Protein AF-A0A537WY21-F1 (afdb_monomer)

Nearest PDB structures (foldseek):
  3ebt-assembly1_A-2  TM=8.765E-01  e=2.582E-08  Burkholderia pseudomallei K96243
  6wf4-assembly1_A  TM=8.569E-01  e=7.345E-08  Streptomyces sp. RM-5-8
  5aig-assembly2_B  TM=8.596E-01  e=4.371E-07  unidentified
  3f14-assembly1_A-2  TM=7.479E-01  e=1.537E-07  Cytophaga hutchinsonii ATCC 33406
  2jq5-assembly1_A  TM=6.388E-01  e=2.621E-04  Rhodopseudomonas palustris

Structure (mmCIF, N/CA/C/O backbone):
data_AF-A0A537WY21-F1
#
_entry.id   AF-A0A537WY21-F1
#
loop_
_atom_site.group_PDB
_atom_site.id
_atom_site.type_symbol
_atom_site.label_atom_id
_atom_site.label_alt_id
_atom_site.label_comp_id
_atom_site.label_asym_id
_atom_site.label_entity_id
_atom_site.label_seq_id
_atom_site.pdbx_PDB_ins_code
_atom_site.Cartn_x
_atom_site.Cartn_y
_atom_site.Cartn_z
_atom_site.occupancy
_atom_site.B_iso_or_equiv
_atom_site.auth_seq_id
_atom_site.auth_comp_id
_atom_site.auth_asym_id
_atom_site.auth_atom_id
_atom_site.pdbx_PDB_model_num
ATOM 1 N N . PHE A 1 1 ? -19.161 -6.582 6.538 1.00 87.81 1 PHE A N 1
ATOM 2 C CA . PHE A 1 1 ? -18.180 -5.991 7.458 1.00 87.81 1 PHE A CA 1
ATOM 3 C C . PHE A 1 1 ? -17.753 -4.631 6.927 1.00 87.81 1 PHE A C 1
ATOM 5 O O . PHE A 1 1 ? -17.207 -4.573 5.830 1.00 87.81 1 PHE A O 1
ATOM 12 N N . ARG A 1 2 ? -18.035 -3.549 7.652 1.00 92.12 2 ARG A N 1
ATOM 13 C CA . ARG A 1 2 ? -17.661 -2.173 7.313 1.00 92.12 2 ARG A CA 1
ATOM 14 C C . ARG A 1 2 ? -16.750 -1.631 8.409 1.00 92.12 2 ARG A C 1
ATOM 16 O O . ARG A 1 2 ? -17.145 -1.574 9.573 1.00 92.12 2 ARG A O 1
ATOM 23 N N . LEU A 1 3 ? -15.543 -1.234 8.016 1.00 95.88 3 LEU A N 1
ATOM 24 C CA . LEU A 1 3 ? -14.547 -0.639 8.899 1.00 95.88 3 LEU A CA 1
ATOM 25 C C . LEU A 1 3 ? -14.503 0.873 8.686 1.00 95.88 3 LEU A C 1
ATOM 27 O O . LEU A 1 3 ? -14.475 1.334 7.547 1.00 95.88 3 LEU A O 1
ATOM 31 N N . LEU A 1 4 ? -14.468 1.625 9.782 1.00 96.19 4 LEU A N 1
ATOM 32 C CA . LEU A 1 4 ? -14.307 3.073 9.791 1.00 96.19 4 LEU A CA 1
ATOM 33 C C . LEU A 1 4 ? -12.948 3.445 10.382 1.00 96.19 4 LEU A C 1
ATOM 35 O O . LEU A 1 4 ? -12.621 3.044 11.497 1.00 96.19 4 LEU A O 1
ATOM 39 N N . LEU A 1 5 ? -12.176 4.246 9.651 1.00 96.62 5 LEU A N 1
ATOM 40 C CA . LEU A 1 5 ? -11.001 4.929 10.184 1.00 96.62 5 LEU A CA 1
ATOM 41 C C . LEU A 1 5 ? -11.401 6.357 10.530 1.00 96.62 5 LEU A C 1
ATOM 43 O O . LEU A 1 5 ? -11.769 7.130 9.649 1.00 96.62 5 LEU A O 1
ATOM 47 N N . ALA A 1 6 ? -11.335 6.710 11.806 1.00 93.56 6 ALA A N 1
ATOM 48 C CA . ALA A 1 6 ? -11.644 8.056 12.253 1.00 93.56 6 ALA A CA 1
ATOM 49 C C . ALA A 1 6 ? -10.764 8.414 13.430 1.00 93.56 6 ALA A C 1
ATOM 51 O O . ALA A 1 6 ? -10.749 7.690 14.416 1.00 93.56 6 ALA A O 1
ATOM 52 N N . HIS A 1 7 ? -10.065 9.543 13.360 1.00 91.56 7 HIS A N 1
ATOM 53 C CA . HIS A 1 7 ? -9.186 9.955 14.448 1.00 91.56 7 HIS A CA 1
ATOM 54 C C . HIS A 1 7 ? -9.957 10.056 15.778 1.00 91.56 7 HIS A C 1
ATOM 56 O O . HIS A 1 7 ? -9.624 9.373 16.739 1.00 91.56 7 HIS A O 1
ATOM 62 N N . ASN A 1 8 ? -11.050 10.822 15.817 1.00 90.88 8 ASN A N 1
ATOM 63 C CA . ASN A 1 8 ? -11.790 11.077 17.052 1.00 90.88 8 ASN A CA 1
ATOM 64 C C . ASN A 1 8 ? -12.883 10.016 17.326 1.00 90.88 8 ASN A C 1
ATOM 66 O O . ASN A 1 8 ? -13.814 9.895 16.525 1.00 90.88 8 ASN A O 1
ATOM 70 N N . PRO A 1 9 ? -12.861 9.312 18.477 1.00 93.12 9 PRO A N 1
ATOM 71 C CA . PRO A 1 9 ? -13.850 8.293 18.821 1.00 93.12 9 PRO A CA 1
ATOM 72 C C . PRO A 1 9 ? -15.262 8.840 19.058 1.00 93.12 9 PRO A C 1
ATOM 74 O O . PRO A 1 9 ? -16.222 8.072 19.033 1.00 93.12 9 PRO A O 1
ATOM 77 N N . LYS A 1 10 ? -15.429 10.158 19.240 1.00 92.25 10 LYS A N 1
ATOM 78 C CA . LYS A 1 10 ? -16.736 10.788 19.499 1.00 92.25 10 LYS A CA 1
ATOM 79 C C . LYS A 1 10 ? -17.775 10.559 18.398 1.00 92.25 10 LYS A C 1
ATOM 81 O O . LYS A 1 10 ? -18.962 10.685 18.673 1.00 92.25 10 LYS A O 1
ATOM 86 N N . ILE A 1 11 ? -17.359 10.196 17.182 1.00 94.00 11 ILE A N 1
ATOM 87 C CA . ILE A 1 11 ? -18.289 9.895 16.085 1.00 94.00 11 ILE A CA 1
ATOM 88 C C . ILE A 1 11 ? -18.925 8.499 16.177 1.00 94.00 11 ILE A C 1
ATOM 90 O O . ILE A 1 11 ? -19.790 8.184 15.364 1.00 94.00 11 ILE A O 1
ATOM 94 N N . ALA A 1 12 ? -18.539 7.672 17.157 1.00 94.88 12 ALA A N 1
ATOM 95 C CA . ALA A 1 12 ? -19.058 6.315 17.332 1.00 94.88 12 ALA A CA 1
ATOM 96 C C . ALA A 1 12 ? -20.601 6.199 17.298 1.00 94.88 12 ALA A C 1
ATOM 98 O O . ALA A 1 12 ? -21.089 5.241 16.700 1.00 94.88 12 ALA A O 1
ATOM 99 N N . PRO A 1 13 ? -21.400 7.141 17.851 1.00 95.00 13 PRO A N 1
ATOM 100 C CA . PRO A 1 13 ? -22.857 7.093 17.716 1.00 95.00 13 PRO A CA 1
ATOM 101 C C . PRO A 1 13 ? -23.332 7.184 16.260 1.00 95.00 13 PRO A C 1
ATOM 103 O O . PRO A 1 13 ? -24.217 6.437 15.853 1.00 95.00 13 PRO A O 1
ATOM 106 N N . LEU A 1 14 ? -22.722 8.066 15.464 1.00 95.31 14 LEU A N 1
ATOM 107 C CA . LEU A 1 14 ? -23.049 8.225 14.046 1.00 95.31 14 LEU A CA 1
ATOM 108 C C . LEU A 1 14 ? -22.574 7.012 13.238 1.00 95.31 14 LEU A C 1
ATOM 110 O O . LEU A 1 14 ? -23.287 6.533 12.362 1.00 95.31 14 LEU A O 1
ATOM 114 N N . ALA A 1 15 ? -21.392 6.483 13.562 1.00 96.06 15 ALA A N 1
ATOM 115 C CA . ALA A 1 15 ? -20.850 5.288 12.924 1.00 96.06 15 ALA A CA 1
ATOM 116 C C . ALA A 1 15 ? -21.742 4.054 13.158 1.00 96.06 15 ALA A C 1
ATOM 118 O O . ALA A 1 15 ? -22.004 3.286 12.232 1.00 96.06 15 ALA A O 1
ATOM 119 N N . GLU A 1 16 ? -22.257 3.885 14.377 1.00 96.50 16 GLU A N 1
ATOM 120 C CA . GLU A 1 16 ? -23.190 2.809 14.714 1.00 96.50 16 GLU A CA 1
ATOM 121 C C . GLU A 1 16 ? -24.502 2.930 13.922 1.00 96.50 16 GLU A C 1
ATOM 123 O O . GLU A 1 16 ? -24.971 1.942 13.349 1.00 96.50 16 GLU A O 1
ATOM 128 N N . GLN A 1 17 ? -25.068 4.140 13.847 1.00 95.69 17 GLN A N 1
ATOM 129 C CA . GLN A 1 17 ? -26.286 4.425 13.078 1.00 95.69 17 GLN A CA 1
ATOM 130 C C . GLN A 1 17 ? -26.090 4.191 11.576 1.00 95.69 17 GLN A C 1
ATOM 132 O O . GLN A 1 17 ? -26.976 3.657 10.913 1.00 95.69 17 GLN A O 1
ATOM 137 N N . ALA A 1 18 ? -24.906 4.511 11.049 1.00 96.19 18 ALA A N 1
ATOM 138 C CA . ALA A 1 18 ? -24.528 4.251 9.661 1.00 96.19 18 ALA A CA 1
ATOM 139 C C . ALA A 1 18 ? -24.229 2.762 9.365 1.00 96.19 18 ALA A C 1
ATOM 141 O O . ALA A 1 18 ? -23.946 2.398 8.217 1.00 96.19 18 ALA A O 1
ATOM 142 N N . GLY A 1 19 ? -24.292 1.891 10.378 1.00 95.25 19 GLY A N 1
ATOM 143 C CA . GLY A 1 19 ? -24.110 0.449 10.226 1.00 95.25 19 GLY A CA 1
ATOM 144 C C . GLY A 1 19 ? -22.652 0.021 10.044 1.00 95.25 19 GLY A C 1
ATOM 145 O O . GLY A 1 19 ? -22.392 -0.935 9.314 1.00 95.25 19 GLY A O 1
ATOM 146 N N . PHE A 1 20 ? -21.698 0.728 10.658 1.00 97.50 20 PHE A N 1
ATOM 147 C CA . PHE A 1 20 ? -20.316 0.250 10.753 1.00 97.50 20 PHE A CA 1
ATOM 148 C C . PHE A 1 20 ? -20.174 -0.852 11.812 1.00 97.50 20 PHE A C 1
ATOM 150 O O . PHE A 1 20 ? -20.851 -0.839 12.840 1.00 97.50 20 PHE A O 1
ATOM 157 N N . ASP A 1 21 ? -19.268 -1.798 11.556 1.00 95.81 21 ASP A N 1
ATOM 158 C CA . ASP A 1 21 ? -19.015 -2.951 12.431 1.00 95.81 21 ASP A CA 1
ATOM 159 C C . ASP A 1 21 ? -17.811 -2.715 13.359 1.00 95.81 21 ASP A C 1
ATOM 161 O O . ASP A 1 21 ? -17.786 -3.192 14.495 1.00 95.81 21 ASP A O 1
ATOM 165 N N . LEU A 1 22 ? -16.813 -1.957 12.887 1.00 96.75 22 LEU A N 1
ATOM 166 C CA . LEU A 1 22 ? -15.603 -1.612 13.635 1.00 96.75 22 LEU A CA 1
ATOM 167 C C . LEU A 1 22 ? -15.140 -0.192 13.305 1.00 96.75 22 LEU A C 1
ATOM 169 O O . LEU A 1 22 ? -14.956 0.143 12.136 1.00 96.75 22 LEU A O 1
ATOM 173 N N . GLN A 1 23 ? -14.876 0.609 14.332 1.00 97.31 23 GLN A N 1
ATOM 174 C CA . GLN A 1 23 ? -14.206 1.899 14.227 1.00 97.31 23 GLN A CA 1
ATOM 175 C C . GLN A 1 23 ? -12.810 1.819 14.846 1.00 97.31 23 GLN A C 1
ATOM 177 O O . GLN A 1 23 ? -12.662 1.416 16.001 1.00 97.31 23 GLN A O 1
ATOM 182 N N . LEU A 1 24 ? -11.797 2.237 14.086 1.00 96.88 24 LEU A N 1
ATOM 183 C CA . LEU A 1 24 ? -10.432 2.416 14.568 1.00 96.88 24 LEU A CA 1
ATOM 184 C C . LEU A 1 24 ? -10.140 3.901 14.726 1.00 96.88 24 LEU A C 1
ATOM 186 O O . LEU A 1 24 ? -10.291 4.685 13.784 1.00 96.88 24 LEU A O 1
ATOM 190 N N . SER A 1 25 ? -9.700 4.261 15.922 1.00 95.25 25 SER A N 1
ATOM 191 C CA . SER A 1 25 ? -9.439 5.630 16.330 1.00 95.25 25 SER A CA 1
ATOM 192 C C . SER A 1 25 ? -8.120 5.754 17.075 1.00 95.25 25 SER A C 1
ATOM 194 O O . SER A 1 25 ? -7.545 4.776 17.553 1.00 95.25 25 SER A O 1
ATOM 196 N N . GLY A 1 26 ? -7.644 6.987 17.182 1.00 90.38 26 GLY A N 1
ATOM 197 C CA . GLY A 1 26 ? -6.538 7.355 18.052 1.00 90.38 26 GLY A CA 1
ATOM 198 C C . GLY A 1 26 ? -6.907 8.653 18.742 1.00 90.38 26 GLY A C 1
ATOM 199 O O . GLY A 1 26 ? -7.286 9.612 18.081 1.00 90.38 26 GLY A O 1
ATOM 200 N N . HIS A 1 27 ? -6.842 8.698 20.066 1.00 86.62 27 HIS A N 1
ATOM 201 C CA . HIS A 1 27 ? -7.270 9.885 20.795 1.00 86.62 27 HIS A CA 1
ATOM 202 C C . HIS A 1 27 ? -6.459 10.065 22.064 1.00 86.62 27 HIS A C 1
ATOM 204 O O . HIS A 1 27 ? -6.145 9.085 22.736 1.00 86.62 27 HIS A O 1
ATOM 210 N N . THR A 1 28 ? -6.093 11.322 22.335 1.00 84.12 28 THR A N 1
ATOM 211 C CA . THR A 1 28 ? -5.455 11.813 23.573 1.00 84.12 28 THR A CA 1
ATOM 212 C C . THR A 1 28 ? -4.227 11.042 24.074 1.00 84.12 28 THR A C 1
ATOM 214 O O . THR A 1 28 ? -3.763 11.311 25.175 1.00 84.12 28 THR A O 1
ATOM 217 N N . HIS A 1 29 ? -3.671 10.102 23.302 1.00 87.75 29 HIS A N 1
ATOM 218 C CA . HIS A 1 29 ? -2.581 9.209 23.712 1.00 87.75 29 HIS A CA 1
ATOM 219 C C . HIS A 1 29 ? -2.852 8.466 25.035 1.00 87.75 29 HIS A C 1
ATOM 221 O O . HIS A 1 29 ? -1.941 8.268 25.842 1.00 87.75 29 HIS A O 1
ATOM 227 N N . ALA A 1 30 ? -4.116 8.092 25.283 1.00 86.75 30 ALA A N 1
ATOM 228 C CA . ALA A 1 30 ? -4.589 7.579 26.576 1.00 86.75 30 ALA A CA 1
ATOM 229 C C . ALA A 1 30 ? -4.305 8.530 27.764 1.00 86.75 30 ALA A C 1
ATOM 231 O O . ALA A 1 30 ? -4.159 8.097 28.901 1.00 86.75 30 ALA A O 1
ATOM 232 N N . GLY A 1 31 ? -4.200 9.834 27.495 1.00 88.38 31 GLY A N 1
ATOM 233 C CA . GLY A 1 31 ? -3.912 10.898 28.464 1.00 88.38 31 GLY A CA 1
ATOM 234 C C . GLY A 1 31 ? -2.447 11.294 28.555 1.00 88.38 31 GLY A C 1
ATOM 235 O O . GLY A 1 31 ? -2.156 12.350 29.105 1.00 88.38 31 GLY A O 1
ATOM 236 N N . GLN A 1 32 ? -1.547 10.500 27.966 1.00 86.06 32 GLN A N 1
ATOM 237 C CA . GLN A 1 32 ? -0.099 10.701 27.884 1.00 86.06 32 GLN A CA 1
ATOM 238 C C . GLN A 1 32 ? 0.655 10.719 29.224 1.00 86.06 32 GLN A C 1
ATOM 240 O O . GLN A 1 32 ? 1.621 9.966 29.374 1.00 86.06 32 GLN A O 1
ATOM 245 N N . PHE A 1 33 ? 0.234 11.519 30.202 1.00 88.19 33 PHE A N 1
ATOM 246 C CA . PHE A 1 33 ? 0.863 11.616 31.515 1.00 88.19 33 PHE A CA 1
ATOM 247 C C . PHE A 1 33 ? -0.149 11.726 32.666 1.00 88.19 33 PHE A C 1
ATOM 249 O O . PHE A 1 33 ? -1.262 12.221 32.504 1.00 88.19 33 PHE A O 1
ATOM 256 N N . PHE A 1 34 ? 0.237 11.272 33.856 1.00 83.69 34 PHE A N 1
ATOM 257 C CA . PHE A 1 34 ? -0.543 11.450 35.082 1.00 83.69 34 PHE A CA 1
ATOM 258 C C . PHE A 1 34 ? -0.597 12.938 35.499 1.00 83.69 34 PHE A C 1
ATOM 260 O O . PHE A 1 34 ? 0.431 13.611 35.412 1.00 83.69 34 PHE A O 1
ATOM 267 N N . PRO A 1 35 ? -1.746 13.464 35.976 1.00 88.19 35 PRO A N 1
ATOM 268 C CA . PRO A 1 35 ? -3.031 12.787 36.200 1.00 88.19 35 PRO A CA 1
ATOM 269 C C . PRO A 1 35 ? -3.991 12.823 34.997 1.00 88.19 35 PRO A C 1
ATOM 271 O O . PRO A 1 35 ? -5.133 12.378 35.114 1.00 88.19 35 PRO A O 1
ATOM 274 N N . TRP A 1 36 ? -3.565 13.322 33.832 1.00 86.81 36 TRP A N 1
ATOM 275 C CA . TRP A 1 36 ? -4.430 13.466 32.652 1.00 86.81 36 TRP A CA 1
ATOM 276 C C . TRP A 1 36 ? -4.977 12.140 32.136 1.00 86.81 36 TRP A C 1
ATOM 278 O O . TRP A 1 36 ? -6.109 12.115 31.661 1.00 86.81 36 TRP A O 1
ATOM 288 N N . THR A 1 37 ? -4.255 11.033 32.325 1.00 85.38 37 THR A N 1
ATOM 289 C CA . THR A 1 37 ? -4.786 9.673 32.131 1.00 85.38 37 THR A CA 1
ATOM 290 C C . THR A 1 37 ? -6.147 9.489 32.813 1.00 85.38 37 THR A C 1
ATOM 292 O O . THR A 1 37 ? -7.096 9.024 32.193 1.00 85.38 37 THR A O 1
ATOM 295 N N . PHE A 1 38 ? -6.302 9.917 34.066 1.00 86.25 38 PHE A N 1
ATOM 296 C CA . PHE A 1 38 ? -7.573 9.774 34.778 1.00 86.25 38 PHE A CA 1
ATOM 297 C C . PHE A 1 38 ? -8.663 10.683 34.195 1.00 86.25 38 PHE A C 1
ATOM 299 O O . PHE A 1 38 ? -9.774 10.228 33.919 1.00 86.25 38 PHE A O 1
ATOM 306 N N . VAL A 1 39 ? -8.326 11.949 33.934 1.00 88.00 39 VAL A N 1
ATOM 307 C CA . VAL A 1 39 ? -9.263 12.943 33.386 1.00 88.00 39 VAL A CA 1
ATOM 308 C C . VAL A 1 39 ? -9.823 12.489 32.040 1.00 88.00 39 VAL A C 1
ATOM 310 O O . VAL A 1 39 ? -11.034 12.544 31.828 1.00 88.00 39 VAL A O 1
ATOM 313 N N . ILE A 1 40 ? -8.979 11.983 31.135 1.00 87.25 40 ILE A N 1
ATOM 314 C CA . ILE A 1 40 ? -9.462 11.537 29.824 1.00 87.25 40 ILE A CA 1
ATOM 315 C C . ILE A 1 40 ? -10.325 10.286 29.926 1.00 87.25 40 ILE A C 1
ATOM 317 O O . ILE A 1 40 ? -11.276 10.161 29.160 1.00 87.25 40 ILE A O 1
ATOM 321 N N . HIS A 1 41 ? -10.052 9.385 30.874 1.00 85.06 41 HIS A N 1
ATOM 322 C CA . HIS A 1 41 ? -10.868 8.186 31.056 1.00 85.06 41 HIS A CA 1
ATOM 323 C C . HIS A 1 41 ? -12.259 8.536 31.595 1.00 85.06 41 HIS A C 1
ATOM 325 O O . HIS A 1 41 ? -13.232 7.901 31.195 1.00 85.06 41 HIS A O 1
ATOM 331 N N . LEU A 1 42 ? -12.368 9.584 32.418 1.00 87.19 42 LEU A N 1
ATOM 332 C CA . LEU A 1 42 ? -13.651 10.122 32.871 1.00 87.19 42 LEU A CA 1
ATOM 333 C C . LEU A 1 42 ? -14.416 10.850 31.758 1.00 87.19 42 LEU A C 1
ATOM 335 O O . LEU A 1 42 ? -15.604 10.611 31.576 1.00 87.19 42 LEU A O 1
ATOM 339 N N . VAL A 1 43 ? -13.750 11.730 31.004 1.00 86.44 43 VAL A N 1
ATOM 340 C CA . VAL A 1 43 ? -14.409 12.589 29.999 1.00 86.44 43 VAL A CA 1
ATOM 341 C C . VAL A 1 43 ? -14.734 11.835 28.708 1.00 86.44 43 VAL A C 1
ATOM 343 O O . VAL A 1 43 ? -15.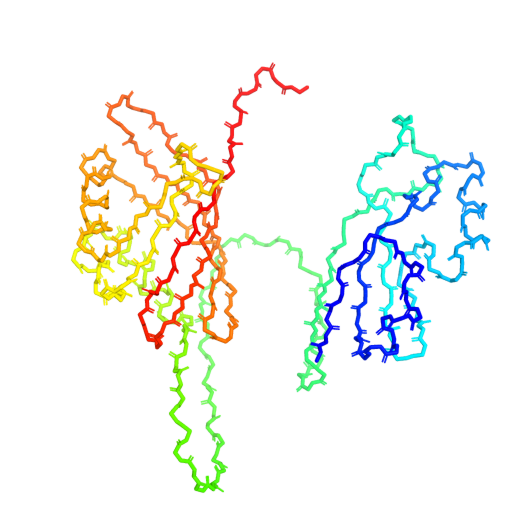747 12.103 28.065 1.00 86.44 43 VAL A O 1
ATOM 346 N N . HIS A 1 44 ? -13.864 10.911 28.301 1.00 85.12 44 HIS A N 1
ATOM 347 C CA . HIS A 1 44 ? -13.983 10.171 27.043 1.00 85.12 44 HIS A CA 1
ATOM 348 C C . HIS A 1 44 ? -14.375 8.704 27.243 1.00 85.12 44 HIS A C 1
ATOM 350 O O . HIS A 1 44 ? -14.490 7.971 26.259 1.00 85.12 44 HIS A O 1
ATOM 356 N N . GLY A 1 45 ? -14.597 8.259 28.483 1.00 80.88 45 GLY A N 1
ATOM 357 C CA . GLY A 1 45 ? -15.159 6.942 28.764 1.00 80.88 45 GLY A CA 1
ATOM 358 C C . GLY A 1 45 ? -16.527 6.779 28.084 1.00 80.88 45 GLY A C 1
ATOM 359 O O . GLY A 1 45 ? -17.330 7.711 28.110 1.00 80.88 45 GLY A O 1
ATOM 360 N N . PRO A 1 46 ? -16.817 5.636 27.433 1.00 83.31 46 PRO A N 1
ATOM 361 C CA . PRO A 1 46 ? -16.054 4.381 27.405 1.00 83.31 46 PRO A CA 1
ATOM 362 C C . PRO A 1 46 ? -14.996 4.269 26.284 1.00 83.31 46 PRO A C 1
ATOM 364 O O . PRO A 1 46 ? -14.325 3.246 26.190 1.00 83.31 46 PRO A O 1
ATOM 367 N N . HIS A 1 47 ? -14.820 5.285 25.434 1.00 89.25 47 HIS A N 1
ATOM 368 C CA . HIS A 1 47 ? -13.938 5.258 24.254 1.00 89.25 47 HIS A CA 1
ATOM 369 C C . HIS A 1 47 ? -12.660 6.091 24.455 1.00 89.25 47 HIS A C 1
ATOM 371 O O . HIS A 1 47 ? -12.271 6.884 23.596 1.00 89.25 47 HIS A O 1
ATOM 377 N N . ALA A 1 48 ? -12.020 5.940 25.615 1.00 87.00 48 ALA A N 1
ATOM 378 C CA . ALA A 1 48 ? -10.820 6.695 25.975 1.00 87.00 48 ALA A CA 1
ATOM 379 C C . ALA A 1 48 ? -9.519 6.019 25.501 1.00 87.00 48 ALA A C 1
ATOM 381 O O . ALA A 1 48 ? -8.615 6.695 25.019 1.00 87.00 48 ALA A O 1
ATOM 382 N N . ALA A 1 49 ? -9.433 4.691 25.620 1.00 90.62 49 ALA A N 1
ATOM 383 C CA . ALA A 1 49 ? -8.338 3.859 25.122 1.00 90.62 49 ALA A CA 1
ATOM 384 C C . ALA A 1 49 ? -8.784 2.388 25.069 1.00 90.62 49 ALA A C 1
ATOM 386 O O . ALA A 1 49 ? -9.672 1.980 25.820 1.00 90.62 49 ALA A O 1
ATOM 387 N N . GLY A 1 50 ? -8.140 1.585 24.223 1.00 91.69 50 GLY A N 1
ATOM 388 C CA . GLY A 1 50 ? -8.383 0.150 24.111 1.00 91.69 50 GLY A CA 1
ATOM 389 C C . GLY A 1 50 ? -9.644 -0.212 23.324 1.00 91.69 50 GLY A C 1
ATOM 390 O O . GLY A 1 50 ? -10.213 0.606 22.598 1.00 91.69 50 GLY A O 1
ATOM 391 N N . LEU A 1 51 ? -10.051 -1.481 23.434 1.00 94.19 51 LEU A N 1
ATOM 392 C CA . LEU A 1 51 ? -11.243 -2.011 22.776 1.00 94.19 51 LEU A CA 1
ATOM 393 C C . LEU A 1 51 ? -12.469 -1.823 23.669 1.00 94.19 51 LEU A C 1
ATOM 395 O O . LEU A 1 51 ? -12.492 -2.233 24.825 1.00 94.19 51 LEU A O 1
ATOM 399 N N . SER A 1 52 ? -13.509 -1.246 23.093 1.00 94.56 52 SER A N 1
ATOM 400 C CA . SER A 1 52 ? -14.789 -0.992 23.740 1.00 94.56 52 SER A CA 1
ATOM 401 C C . SER A 1 52 ? -15.923 -1.295 22.764 1.00 94.56 52 SER A C 1
ATOM 403 O O . SER A 1 52 ? -15.697 -1.495 21.566 1.00 94.56 52 SER A O 1
ATOM 405 N N . ARG A 1 53 ? -17.154 -1.359 23.270 1.00 93.06 53 ARG A N 1
ATOM 406 C CA . ARG A 1 53 ? -18.327 -1.698 22.464 1.00 93.06 53 ARG A CA 1
ATOM 407 C C . ARG A 1 53 ? -19.423 -0.661 22.646 1.00 93.06 53 ARG A C 1
ATOM 409 O O . ARG A 1 53 ? -19.684 -0.222 23.763 1.00 93.06 53 ARG A O 1
ATOM 416 N N . ARG A 1 54 ? -20.070 -0.298 21.542 1.00 93.25 54 ARG A N 1
ATOM 417 C CA . ARG A 1 54 ? -21.270 0.534 21.506 1.00 93.25 54 ARG A CA 1
ATOM 418 C C . ARG A 1 54 ? -22.329 -0.199 20.691 1.00 93.25 54 ARG A C 1
ATOM 420 O O . ARG A 1 54 ? -22.189 -0.307 19.478 1.00 93.25 54 ARG A O 1
ATOM 427 N N . GLY A 1 55 ? -23.312 -0.785 21.376 1.00 92.94 55 GLY A N 1
ATOM 428 C CA . GLY A 1 55 ? -24.296 -1.683 20.765 1.00 92.94 55 GLY A CA 1
ATOM 429 C C . GLY A 1 55 ? -23.634 -2.743 19.875 1.00 92.94 55 GLY A C 1
ATOM 430 O O . GLY A 1 55 ? -22.945 -3.640 20.375 1.00 92.94 55 GLY A O 1
ATOM 431 N N . ARG A 1 56 ? -23.818 -2.645 18.550 1.00 92.88 56 ARG A N 1
ATOM 432 C CA . ARG A 1 56 ? -23.186 -3.572 17.585 1.00 92.88 56 ARG A CA 1
ATOM 433 C C . ARG A 1 56 ? -21.770 -3.178 17.155 1.00 92.88 56 ARG A C 1
ATOM 435 O O . ARG A 1 56 ? -21.033 -4.044 16.698 1.00 92.88 56 ARG A O 1
ATOM 442 N N . LEU A 1 57 ? -21.409 -1.905 17.297 1.00 96.75 57 LEU A N 1
ATOM 443 C CA . LEU A 1 57 ? -20.144 -1.343 16.843 1.00 96.75 57 LEU A CA 1
ATOM 444 C C . LEU A 1 57 ? -19.027 -1.656 17.845 1.00 96.75 57 LEU A C 1
ATOM 446 O O . LEU A 1 57 ? -19.116 -1.326 19.032 1.00 96.75 57 LEU A O 1
ATOM 450 N N . TRP A 1 58 ? -17.937 -2.237 17.354 1.00 96.69 58 TRP A N 1
ATOM 451 C CA . TRP A 1 58 ? -16.668 -2.251 18.076 1.00 96.69 58 TRP A CA 1
ATOM 452 C C . TRP A 1 58 ? -15.942 -0.919 17.884 1.00 96.69 58 TRP A C 1
ATOM 454 O O . TRP A 1 58 ? -15.852 -0.415 16.767 1.00 96.69 58 TRP A O 1
ATOM 464 N N . VAL A 1 59 ? -15.397 -0.352 18.959 1.00 96.75 59 VAL A N 1
ATOM 465 C CA . VAL A 1 59 ? -14.601 0.882 18.918 1.00 96.75 59 VAL A CA 1
ATOM 466 C C . VAL A 1 59 ? -13.252 0.603 19.557 1.00 96.75 59 VAL A C 1
ATOM 468 O O . VAL A 1 59 ? -13.171 0.302 20.749 1.00 96.75 59 VAL A O 1
ATOM 471 N N . TYR A 1 60 ? -12.193 0.701 18.760 1.00 96.38 60 TYR A N 1
ATOM 472 C CA . TYR A 1 60 ? -10.823 0.564 19.226 1.00 96.38 60 TYR A CA 1
ATOM 473 C C . TYR A 1 60 ? -10.113 1.916 19.195 1.00 96.38 60 TYR A C 1
ATOM 475 O O . TYR A 1 60 ? -10.038 2.547 18.141 1.00 96.38 60 TYR A O 1
ATOM 483 N N . VAL A 1 61 ? -9.582 2.353 20.338 1.00 95.19 61 VAL A N 1
ATOM 484 C CA . VAL A 1 61 ? -8.848 3.618 20.468 1.00 95.19 61 VAL A CA 1
ATOM 485 C C . VAL A 1 61 ? -7.405 3.327 20.851 1.00 95.19 61 VAL A C 1
ATOM 487 O O . VAL A 1 61 ? -7.132 2.910 21.975 1.00 95.19 61 VAL A O 1
ATOM 490 N N . SER A 1 62 ? -6.477 3.552 19.924 1.00 93.69 62 SER A N 1
ATOM 491 C CA . SER A 1 62 ? -5.058 3.342 20.199 1.00 93.69 62 SER A CA 1
ATOM 492 C C . SER A 1 62 ? -4.460 4.484 21.022 1.00 93.69 62 SER A C 1
ATOM 494 O O . SER A 1 62 ? -4.745 5.660 20.774 1.00 93.69 62 SER A O 1
ATOM 496 N N . ALA A 1 63 ? -3.566 4.138 21.953 1.00 90.44 63 ALA A N 1
ATOM 497 C CA . ALA A 1 63 ? -2.756 5.112 22.691 1.00 90.44 63 ALA A CA 1
ATOM 498 C C . ALA A 1 63 ? -1.614 5.712 21.841 1.00 90.44 63 ALA A C 1
ATOM 500 O O . ALA A 1 63 ? -0.971 6.680 22.265 1.00 90.44 63 ALA A O 1
ATOM 501 N N . GLY A 1 64 ? -1.355 5.147 20.655 1.00 89.88 64 GLY A N 1
ATOM 502 C CA . GLY A 1 64 ? -0.300 5.559 19.731 1.00 89.88 64 GLY A CA 1
ATOM 503 C C . GLY A 1 64 ? 1.119 5.309 20.252 1.00 89.88 64 GLY A C 1
ATOM 504 O O . GLY A 1 64 ? 1.339 5.001 21.423 1.00 89.88 64 GLY A O 1
ATOM 505 N N . THR A 1 65 ? 2.109 5.469 19.376 1.00 88.62 65 THR A N 1
ATOM 506 C CA . THR A 1 65 ? 3.533 5.274 19.707 1.00 88.62 65 THR A CA 1
ATOM 507 C C . THR A 1 65 ? 4.237 6.554 20.163 1.00 88.62 65 THR A C 1
ATOM 509 O O . THR A 1 65 ? 5.233 6.480 20.875 1.00 88.62 65 THR A O 1
ATOM 512 N N . GLY A 1 66 ? 3.726 7.720 19.759 1.00 84.38 66 GLY A N 1
ATOM 513 C CA . GLY A 1 66 ? 4.324 9.027 20.037 1.00 84.38 66 GLY A CA 1
ATOM 514 C C . GLY A 1 66 ? 3.679 9.785 21.199 1.00 84.38 66 GLY A C 1
ATOM 515 O O . GLY A 1 66 ? 2.931 9.221 22.010 1.00 84.38 66 GLY A O 1
ATOM 516 N N . THR A 1 67 ? 3.966 11.084 21.233 1.00 84.19 67 THR A N 1
ATOM 517 C CA . THR A 1 67 ? 3.381 12.079 22.136 1.00 84.19 67 THR A CA 1
ATOM 518 C C . THR A 1 67 ? 2.735 13.209 21.333 1.00 84.19 67 THR A C 1
ATOM 520 O O . THR A 1 67 ? 3.054 13.433 20.166 1.00 84.19 67 THR A O 1
ATOM 523 N N . TRP A 1 68 ? 1.846 13.944 21.982 1.00 77.44 68 TRP A N 1
ATOM 524 C CA . TRP A 1 68 ? 1.339 15.237 21.565 1.00 77.44 68 TRP A CA 1
ATOM 525 C C . TRP A 1 68 ? 1.848 16.306 22.540 1.00 77.44 68 TRP A C 1
ATOM 527 O O . TRP A 1 68 ? 1.758 16.142 23.759 1.00 77.44 68 TRP A O 1
ATOM 537 N N . GLY A 1 69 ? 2.411 17.396 22.015 1.00 82.31 69 GLY A N 1
ATOM 538 C CA . GLY A 1 69 ? 3.028 18.438 22.838 1.00 82.31 69 GLY A CA 1
ATOM 539 C C . GLY A 1 69 ? 4.339 17.964 23.491 1.00 82.31 69 GLY A C 1
ATOM 540 O O . GLY A 1 69 ? 5.217 17.492 22.765 1.00 82.31 69 GLY A O 1
ATOM 541 N N . PRO A 1 70 ? 4.513 18.088 24.826 1.00 77.50 70 PRO A N 1
ATOM 542 C CA . PRO A 1 70 ? 5.750 17.700 25.503 1.00 77.50 70 PRO A CA 1
ATOM 543 C C . PRO A 1 70 ? 6.140 16.236 25.227 1.00 77.50 70 PRO A C 1
ATOM 545 O O . PRO A 1 70 ? 5.268 15.362 25.289 1.00 77.50 70 PRO A O 1
ATOM 548 N N . PRO A 1 71 ? 7.429 15.926 24.983 1.00 83.38 71 PRO A N 1
ATOM 549 C CA . PRO A 1 71 ? 7.914 14.570 24.708 1.00 83.38 71 PRO A CA 1
ATOM 550 C C . PRO A 1 71 ? 8.033 13.738 25.996 1.00 83.38 71 PRO A C 1
ATOM 552 O O . PRO A 1 71 ? 9.052 13.114 26.275 1.00 83.38 71 PRO A O 1
ATOM 555 N N . VAL A 1 72 ? 6.984 13.755 26.816 1.00 84.31 72 VAL A N 1
ATOM 556 C CA . VAL A 1 72 ? 6.917 13.071 28.106 1.00 84.31 72 VAL A CA 1
ATOM 557 C C . VAL A 1 72 ? 5.734 12.126 28.085 1.00 84.31 72 VAL A C 1
ATOM 559 O O . VAL A 1 72 ? 4.632 12.506 27.689 1.00 84.31 72 VAL A O 1
ATOM 562 N N . ARG A 1 73 ? 5.957 10.900 28.555 1.00 87.31 73 ARG A N 1
ATOM 563 C CA . ARG A 1 73 ? 4.910 9.902 28.745 1.00 87.31 73 ARG A CA 1
ATOM 564 C C . ARG A 1 73 ? 5.085 9.247 30.110 1.00 87.31 73 ARG A C 1
ATOM 566 O O . ARG A 1 73 ? 6.096 8.596 30.353 1.00 87.31 73 ARG A O 1
ATOM 573 N N . LEU A 1 74 ? 4.111 9.429 31.000 1.00 83.88 74 LEU A N 1
ATOM 574 C CA . LEU A 1 74 ? 4.197 8.985 32.395 1.00 83.88 74 LEU A CA 1
ATOM 575 C C . LEU A 1 74 ? 2.877 8.360 32.854 1.00 83.88 74 LEU A C 1
ATOM 577 O O . LEU A 1 74 ? 1.874 9.043 32.993 1.00 83.88 74 LEU A O 1
ATOM 581 N N . GLY A 1 75 ? 2.849 7.056 33.117 1.00 79.81 75 GLY A N 1
ATOM 582 C CA . GLY A 1 75 ? 1.600 6.378 33.500 1.00 79.81 75 GLY A CA 1
ATOM 583 C C . GLY A 1 75 ? 0.690 6.017 32.317 1.00 79.81 75 GLY A C 1
ATOM 584 O O . GLY A 1 75 ? -0.462 5.649 32.520 1.00 79.81 75 GLY A O 1
ATOM 585 N N . THR A 1 76 ? 1.207 6.071 31.085 1.00 82.31 76 THR A N 1
ATOM 586 C CA . THR A 1 76 ? 0.606 5.441 29.896 1.00 82.31 76 THR A CA 1
ATOM 587 C C . THR A 1 76 ? 1.686 4.692 29.114 1.00 82.31 76 THR A C 1
ATOM 589 O O . THR A 1 76 ? 2.870 5.014 29.230 1.00 82.31 76 THR A O 1
ATOM 592 N N . ARG A 1 77 ? 1.309 3.687 28.315 1.00 83.94 77 ARG A N 1
ATOM 593 C CA . ARG A 1 77 ? 2.253 2.909 27.495 1.00 83.94 77 ARG A CA 1
ATOM 594 C C . ARG A 1 77 ? 2.080 3.244 26.011 1.00 83.94 77 ARG A C 1
ATOM 596 O O . ARG A 1 77 ? 0.935 3.279 25.558 1.00 83.94 77 ARG A O 1
ATOM 603 N N . PRO A 1 78 ? 3.174 3.480 25.261 1.00 86.31 78 PRO A N 1
ATOM 604 C CA . PRO A 1 78 ? 3.117 3.494 23.807 1.00 86.31 78 PRO A CA 1
ATOM 605 C C . PRO A 1 78 ? 2.554 2.172 23.290 1.00 86.31 78 PRO A C 1
ATOM 607 O O . PRO A 1 78 ? 2.800 1.115 23.874 1.00 86.31 78 PRO A O 1
ATOM 610 N N . GLU A 1 79 ? 1.820 2.231 22.190 1.00 87.19 79 GLU A N 1
ATOM 611 C CA . GLU A 1 79 ? 1.095 1.080 21.669 1.00 87.19 79 GLU A CA 1
ATOM 612 C C . GLU A 1 79 ? 1.253 0.969 20.150 1.00 87.19 79 GLU A C 1
ATOM 614 O O . GLU A 1 79 ? 1.111 1.952 19.421 1.00 87.19 79 GLU A O 1
ATOM 619 N N . LEU A 1 80 ? 1.537 -0.250 19.681 1.00 86.00 80 LEU A N 1
ATOM 620 C CA . LEU A 1 80 ? 1.468 -0.642 18.277 1.00 86.00 80 LEU A CA 1
ATOM 621 C C . LEU A 1 80 ? 0.587 -1.886 18.177 1.00 86.00 80 LEU A C 1
ATOM 623 O O . LEU A 1 80 ? 0.965 -2.965 18.633 1.00 86.00 80 LEU A O 1
ATOM 627 N N . THR A 1 81 ? -0.598 -1.723 17.596 1.00 87.62 81 THR A N 1
ATOM 628 C CA . THR A 1 81 ? -1.654 -2.737 17.675 1.00 87.62 81 THR A CA 1
ATOM 629 C C . THR A 1 81 ? -1.785 -3.513 16.382 1.00 87.62 81 THR A C 1
ATOM 631 O O . THR A 1 81 ? -2.026 -2.943 15.319 1.00 87.62 81 THR A O 1
ATOM 634 N N . LEU A 1 82 ? -1.705 -4.839 16.490 1.00 86.62 82 LEU A N 1
ATOM 635 C CA . LEU A 1 82 ? -2.077 -5.754 15.421 1.00 86.62 82 LEU A CA 1
ATOM 636 C C . LEU A 1 82 ? -3.531 -6.194 15.608 1.00 86.62 82 LEU A C 1
ATOM 638 O O . LEU A 1 82 ? -3.832 -7.024 16.464 1.00 86.62 82 LEU A O 1
ATOM 642 N N . LEU A 1 83 ? -4.429 -5.669 14.778 1.00 87.06 83 LEU A N 1
ATOM 643 C CA . LEU A 1 83 ? -5.813 -6.130 14.718 1.00 87.06 83 LEU A CA 1
ATOM 644 C C . LEU A 1 83 ? -5.949 -7.177 13.615 1.00 87.06 83 LEU A C 1
ATOM 646 O O . LEU A 1 83 ? -5.740 -6.888 12.438 1.00 87.06 83 LEU A O 1
ATOM 650 N N . ARG A 1 84 ? -6.307 -8.402 14.002 1.00 86.12 84 ARG A N 1
ATOM 651 C CA . ARG A 1 84 ? -6.604 -9.486 13.064 1.00 86.12 84 ARG A CA 1
ATOM 652 C C . ARG A 1 84 ? -8.112 -9.666 12.969 1.00 86.12 84 ARG A C 1
ATOM 654 O O . ARG A 1 84 ? -8.749 -10.076 13.934 1.00 86.12 84 ARG A O 1
ATOM 661 N N . LEU A 1 85 ? -8.662 -9.396 11.793 1.00 86.44 85 LEU A N 1
ATOM 662 C CA . LEU A 1 85 ? -10.051 -9.705 11.477 1.00 86.44 85 LEU A CA 1
ATOM 663 C C . LEU A 1 85 ? -10.123 -11.136 10.947 1.00 86.44 85 LEU A C 1
ATOM 665 O O . LEU A 1 85 ? -9.398 -11.490 10.019 1.00 86.44 85 LEU A O 1
ATOM 669 N N . VAL A 1 86 ? -10.975 -11.957 11.553 1.00 84.50 86 VAL A N 1
ATOM 670 C CA . VAL A 1 86 ? -11.215 -13.342 11.133 1.00 84.50 86 VAL A CA 1
ATOM 671 C C . VAL A 1 86 ? -12.675 -13.499 10.728 1.00 84.50 86 VAL A C 1
ATOM 673 O O . VAL A 1 86 ? -13.564 -12.913 11.346 1.00 84.50 86 VAL A O 1
ATOM 676 N N . ALA A 1 87 ? -12.927 -14.269 9.671 1.00 82.25 87 ALA A N 1
ATOM 677 C CA . ALA A 1 87 ? -14.288 -14.631 9.300 1.00 82.25 87 ALA A CA 1
ATOM 678 C C . ALA A 1 87 ? -14.901 -15.499 10.409 1.00 82.25 87 ALA A C 1
ATOM 680 O O . ALA A 1 87 ? -14.244 -16.409 10.911 1.00 82.25 87 ALA A O 1
ATOM 681 N N . ALA A 1 88 ? -16.165 -15.252 10.757 1.00 75.75 88 ALA A N 1
ATOM 682 C CA . ALA A 1 88 ? -16.852 -15.977 11.828 1.00 75.75 88 ALA A CA 1
ATOM 683 C C . ALA A 1 88 ? -17.011 -17.493 11.563 1.00 75.75 88 ALA A C 1
ATOM 685 O O . ALA A 1 88 ? -17.302 -18.238 12.490 1.00 75.75 88 ALA A O 1
ATOM 686 N N . ASN A 1 89 ? -16.786 -17.953 10.323 1.00 58.50 89 ASN A N 1
ATOM 687 C CA . ASN A 1 89 ? -17.060 -19.325 9.877 1.00 58.50 89 ASN A CA 1
ATOM 688 C C . ASN A 1 89 ? -15.801 -20.175 9.601 1.00 58.50 89 ASN A C 1
ATOM 690 O O . ASN A 1 89 ? -15.892 -21.197 8.926 1.00 58.50 89 ASN A O 1
ATOM 694 N N . GLY A 1 90 ? -14.619 -19.779 10.080 1.00 49.94 90 GLY A N 1
ATOM 695 C CA . GLY A 1 90 ? -13.442 -20.659 10.066 1.00 49.94 90 GLY A CA 1
ATOM 696 C C . GLY A 1 90 ? -13.345 -21.454 11.372 1.00 49.94 90 GLY A C 1
ATOM 697 O O . GLY A 1 90 ? -13.654 -20.881 12.417 1.00 49.94 90 GLY A O 1
ATOM 698 N N . PRO A 1 91 ? -12.903 -22.730 11.376 1.00 44.06 91 PRO A N 1
ATOM 699 C CA . PRO A 1 91 ? -12.564 -23.398 12.627 1.00 44.06 91 PRO A CA 1
ATOM 700 C C . PRO A 1 91 ? -11.551 -22.526 13.370 1.00 44.06 91 PRO A C 1
ATOM 702 O O . PRO A 1 91 ? -10.505 -22.174 12.820 1.00 44.06 91 PRO A O 1
ATOM 705 N N . THR A 1 92 ? -11.893 -22.138 14.599 1.00 44.22 92 THR A N 1
ATOM 706 C CA . THR A 1 92 ? -11.040 -21.355 15.493 1.00 44.22 92 THR A CA 1
ATOM 707 C C . THR A 1 92 ? -9.801 -22.175 15.835 1.00 44.22 92 THR A C 1
ATOM 709 O O . THR A 1 92 ? -9.718 -22.810 16.883 1.00 44.22 92 THR A O 1
ATOM 712 N N . ALA A 1 93 ? -8.817 -22.189 14.940 1.00 45.31 93 ALA A N 1
ATOM 713 C CA . ALA A 1 93 ? -7.467 -22.562 15.296 1.00 45.31 93 ALA A CA 1
ATOM 714 C C . ALA A 1 93 ? -6.984 -21.480 16.263 1.00 45.31 93 ALA A C 1
ATOM 716 O O . ALA A 1 93 ? -6.731 -20.344 15.857 1.00 45.31 93 ALA A O 1
ATOM 717 N N . LEU A 1 94 ? -6.914 -21.819 17.553 1.00 43.34 94 LEU A N 1
ATOM 718 C CA . LEU A 1 94 ? -6.151 -21.051 18.529 1.00 43.34 94 LEU A CA 1
ATOM 719 C C . LEU A 1 94 ? -4.762 -20.799 17.931 1.00 43.34 94 LEU A C 1
ATOM 721 O O . LEU A 1 94 ? -3.940 -21.709 17.820 1.00 43.34 94 LEU A O 1
ATOM 725 N N . LEU A 1 95 ? -4.524 -19.565 17.490 1.00 41.72 95 LEU A N 1
ATOM 726 C CA . LEU A 1 95 ? -3.237 -19.154 16.957 1.00 41.72 95 LEU A CA 1
ATOM 727 C C . LEU A 1 95 ? -2.237 -19.166 18.111 1.00 41.72 95 LEU A C 1
ATOM 729 O O . LEU A 1 95 ? -2.269 -18.301 18.986 1.00 41.72 95 LEU A O 1
ATOM 733 N N . LYS A 1 96 ? -1.338 -20.154 18.097 1.00 37.03 96 LYS A N 1
ATOM 734 C CA . LYS A 1 96 ? -0.084 -20.093 18.848 1.00 37.03 96 LYS A CA 1
ATOM 735 C C . LYS A 1 96 ? 0.624 -18.797 18.452 1.00 37.03 96 LYS A C 1
ATOM 737 O O . LYS A 1 96 ? 0.721 -18.482 17.265 1.00 37.03 96 LYS A O 1
ATOM 742 N N . SER A 1 97 ? 1.073 -18.040 19.450 1.00 32.81 97 SER A N 1
ATOM 743 C CA . SER A 1 97 ? 1.916 -16.856 19.286 1.00 32.81 97 SER A CA 1
ATOM 744 C C . SER A 1 97 ? 2.977 -17.104 18.212 1.00 32.81 97 SER A C 1
ATOM 746 O O . SER A 1 97 ? 3.747 -18.059 18.315 1.00 32.81 97 SER A O 1
ATOM 748 N N . VAL A 1 98 ? 3.007 -16.264 17.174 1.00 34.91 98 VAL A N 1
ATOM 749 C CA . VAL A 1 98 ? 4.044 -16.320 16.138 1.00 34.91 98 VAL A CA 1
ATOM 750 C C . VAL A 1 98 ? 5.339 -15.807 16.758 1.00 34.91 98 VAL A C 1
ATOM 752 O O . VAL A 1 98 ? 5.649 -14.619 16.710 1.00 34.91 98 VAL A O 1
ATOM 755 N N . THR A 1 99 ? 6.092 -16.712 17.371 1.00 32.84 99 THR A N 1
ATOM 756 C CA . THR A 1 99 ? 7.514 -16.515 17.627 1.00 32.84 99 THR A CA 1
ATOM 757 C C . THR A 1 99 ? 8.228 -16.794 16.305 1.00 32.84 99 THR A C 1
ATOM 759 O O . THR A 1 99 ? 8.019 -17.845 15.702 1.00 32.84 99 THR A O 1
ATOM 762 N N . ARG A 1 100 ? 9.017 -15.835 15.801 1.00 30.94 100 ARG A N 1
ATOM 763 C CA . ARG A 1 100 ? 9.815 -15.999 14.572 1.00 30.94 100 ARG A CA 1
ATOM 764 C C . ARG A 1 100 ? 10.649 -17.286 14.652 1.00 30.94 100 ARG A C 1
ATOM 766 O O . ARG A 1 100 ? 11.433 -17.429 15.585 1.00 30.94 100 ARG A O 1
ATOM 773 N N . GLN A 1 101 ? 10.531 -18.156 13.651 1.00 29.80 101 GLN A N 1
ATOM 774 C CA . GLN A 1 101 ? 11.405 -19.317 13.454 1.00 29.80 101 GLN A CA 1
ATOM 775 C C . GLN A 1 101 ? 12.148 -19.173 12.102 1.00 29.80 101 GLN A C 1
ATOM 777 O O . GLN A 1 101 ? 11.557 -18.620 11.169 1.00 29.80 101 GLN A O 1
ATOM 782 N N . PRO A 1 102 ? 13.432 -19.580 11.981 1.00 31.16 102 PRO A N 1
ATOM 783 C CA . PRO A 1 102 ? 14.238 -19.401 10.764 1.00 31.16 102 PRO A CA 1
ATOM 784 C C . PRO A 1 102 ? 13.817 -20.356 9.630 1.00 31.16 102 PRO A C 1
ATOM 786 O O . PRO A 1 102 ? 13.067 -21.302 9.881 1.00 31.16 102 PRO A O 1
ATOM 789 N N . PRO A 1 103 ? 14.284 -20.134 8.384 1.00 34.88 103 PRO A N 1
ATOM 790 C CA . PRO A 1 103 ? 13.751 -20.806 7.207 1.00 34.88 103 PRO A CA 1
ATOM 791 C C . PRO A 1 103 ? 14.327 -22.218 7.051 1.00 34.88 103 PRO A C 1
ATOM 793 O O . PRO A 1 103 ? 15.539 -22.408 6.989 1.00 34.88 103 PRO A O 1
ATOM 796 N N . GLY A 1 104 ? 13.443 -23.204 6.924 1.00 29.03 104 GLY A N 1
ATOM 797 C CA . GLY A 1 104 ? 13.793 -24.561 6.519 1.00 29.03 104 GLY A CA 1
ATOM 798 C C . GLY A 1 104 ? 12.594 -25.499 6.633 1.00 29.03 104 GLY A C 1
ATOM 799 O O . GLY A 1 104 ? 12.097 -25.716 7.731 1.00 29.03 104 GLY A O 1
ATOM 800 N N . GLY A 1 105 ? 12.145 -26.061 5.506 1.00 29.41 105 GLY A N 1
ATOM 801 C CA . GLY A 1 105 ? 11.249 -27.224 5.495 1.00 29.41 105 GLY A CA 1
ATOM 802 C C . GLY A 1 105 ? 9.961 -27.065 4.684 1.00 29.41 105 GLY A C 1
ATOM 803 O O . GLY A 1 105 ? 9.003 -26.465 5.148 1.00 29.41 105 GLY A O 1
ATOM 804 N N . ALA A 1 106 ? 10.001 -27.637 3.477 1.00 28.91 106 ALA A N 1
ATOM 805 C CA . ALA A 1 106 ? 8.940 -28.215 2.641 1.00 28.91 106 ALA A CA 1
ATOM 806 C C . ALA A 1 106 ? 7.465 -27.783 2.825 1.00 28.91 106 ALA A C 1
ATOM 808 O O . ALA A 1 106 ? 6.838 -27.977 3.863 1.00 28.91 106 ALA A O 1
ATOM 809 N N . ALA A 1 107 ? 6.882 -27.321 1.715 1.00 28.55 107 ALA A N 1
ATOM 810 C CA . ALA A 1 107 ? 5.455 -27.091 1.536 1.00 28.55 107 ALA A CA 1
ATOM 811 C C . ALA A 1 107 ? 4.676 -28.415 1.422 1.00 28.55 107 ALA A C 1
ATOM 813 O O . ALA A 1 107 ? 5.007 -29.258 0.588 1.00 28.55 107 ALA A O 1
ATOM 814 N N . THR A 1 108 ? 3.599 -28.550 2.199 1.00 29.19 108 THR A N 1
ATOM 815 C CA . THR A 1 108 ? 2.608 -29.625 2.052 1.00 29.19 108 THR A CA 1
ATOM 816 C C . THR A 1 108 ? 1.336 -29.054 1.431 1.00 29.19 108 THR A C 1
ATOM 818 O O . THR A 1 108 ? 0.720 -28.130 1.961 1.00 29.19 108 THR A O 1
ATOM 821 N N . THR A 1 109 ? 0.967 -29.602 0.281 1.00 28.25 109 THR A N 1
ATOM 822 C CA . THR 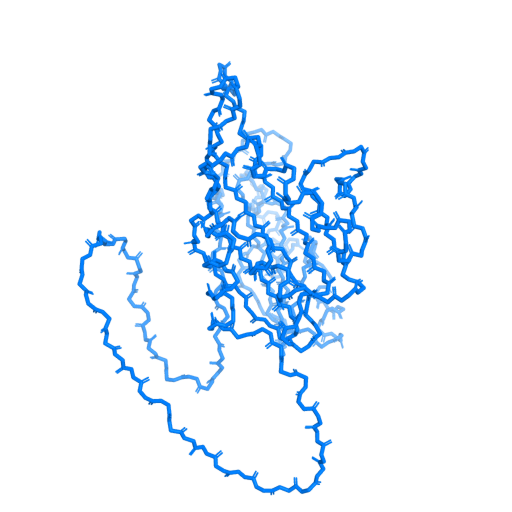A 1 109 ? -0.214 -29.288 -0.527 1.00 28.25 109 THR A CA 1
ATOM 823 C C . THR A 1 109 ? -1.494 -29.737 0.185 1.00 28.25 109 THR A C 1
ATOM 825 O O . THR A 1 109 ? -1.586 -30.894 0.592 1.00 28.25 109 THR A O 1
ATOM 828 N N . SER A 1 110 ? -2.508 -28.872 0.290 1.00 28.64 110 SER A N 1
ATOM 829 C CA . SER A 1 110 ? -3.874 -29.282 0.640 1.00 28.64 110 SER A CA 1
ATOM 830 C C . SER A 1 110 ? -4.855 -28.887 -0.466 1.00 28.64 110 SER A C 1
ATOM 832 O O . SER A 1 110 ? -4.903 -27.755 -0.945 1.00 28.64 110 SER A O 1
ATOM 834 N N . THR A 1 111 ? -5.584 -29.897 -0.920 1.00 29.97 111 THR A N 1
ATOM 835 C CA . THR A 1 111 ? -6.575 -29.910 -1.992 1.00 29.97 111 THR A CA 1
ATOM 836 C C . THR A 1 111 ? -7.885 -29.267 -1.535 1.00 29.97 111 THR A C 1
ATOM 838 O O . THR A 1 111 ? -8.463 -29.663 -0.525 1.00 29.97 111 THR A O 1
ATOM 841 N N . THR A 1 112 ? -8.395 -28.296 -2.295 1.00 30.95 112 THR A N 1
ATOM 842 C CA . THR A 1 112 ? -9.738 -27.731 -2.105 1.00 30.95 112 THR A CA 1
ATOM 843 C C . THR A 1 112 ? -10.787 -28.560 -2.846 1.00 30.95 112 THR A C 1
ATOM 845 O O . THR A 1 112 ? -10.682 -28.828 -4.042 1.00 30.95 112 THR A O 1
ATOM 848 N N . ARG A 1 113 ? -11.818 -28.973 -2.104 1.00 26.92 113 ARG A N 1
ATOM 849 C CA . ARG A 1 113 ? -13.011 -29.677 -2.583 1.00 26.92 113 ARG A CA 1
ATOM 850 C C . ARG A 1 113 ? -14.021 -28.661 -3.122 1.00 26.92 113 ARG A C 1
ATOM 852 O O . ARG A 1 113 ? -14.307 -27.667 -2.462 1.00 26.92 113 ARG A O 1
ATOM 859 N N . ALA A 1 114 ? -14.546 -28.928 -4.314 1.00 28.64 114 ALA A N 1
ATOM 860 C CA . ALA A 1 114 ? -15.594 -28.147 -4.959 1.00 28.64 114 ALA A CA 1
ATOM 861 C C . ALA A 1 114 ? -16.965 -28.411 -4.316 1.00 28.64 114 ALA A C 1
ATOM 863 O O . ALA A 1 114 ? -17.353 -29.567 -4.139 1.00 28.64 114 ALA A O 1
ATOM 864 N N . GLU A 1 115 ? -17.724 -27.349 -4.049 1.00 29.77 115 GLU A N 1
ATOM 865 C CA . GLU A 1 115 ? -19.159 -27.423 -3.772 1.00 29.77 115 GLU A CA 1
ATOM 866 C C . GLU A 1 115 ? -19.932 -26.815 -4.947 1.00 29.77 115 GLU A C 1
ATOM 868 O O . GLU A 1 115 ? -19.683 -25.688 -5.375 1.00 29.77 115 GLU A O 1
ATOM 873 N N . ARG A 1 116 ? -20.856 -27.607 -5.501 1.00 32.25 116 ARG A N 1
ATOM 874 C CA . ARG A 1 116 ? -21.832 -27.185 -6.508 1.00 32.25 116 ARG A CA 1
ATOM 875 C C . ARG A 1 116 ? -23.019 -26.523 -5.815 1.00 32.25 116 ARG A C 1
ATOM 877 O O . ARG A 1 116 ? -23.569 -27.092 -4.878 1.00 32.25 116 ARG A O 1
ATOM 884 N N . SER A 1 117 ? -23.517 -25.431 -6.386 1.00 31.66 117 SER A N 1
ATOM 885 C CA . SER A 1 117 ? -24.936 -25.081 -6.306 1.00 31.66 117 SER A CA 1
ATOM 886 C C . SER A 1 117 ? -25.361 -24.336 -7.568 1.00 31.66 117 SER A C 1
ATOM 888 O O . SER A 1 117 ? -24.652 -23.471 -8.072 1.00 31.66 117 SER A O 1
ATOM 890 N N . ASN A 1 118 ? -26.500 -24.761 -8.102 1.00 33.81 118 ASN A N 1
ATOM 891 C CA . ASN A 1 118 ? -27.069 -24.414 -9.395 1.00 33.81 118 ASN A CA 1
ATOM 892 C C . ASN A 1 118 ? -28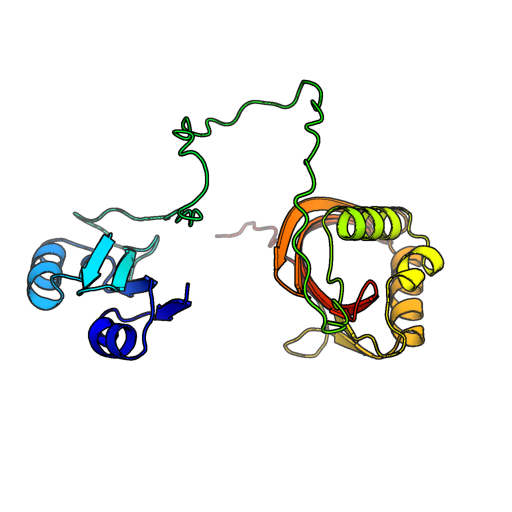.097 -23.283 -9.227 1.00 33.81 118 ASN A C 1
ATOM 894 O O . ASN A 1 118 ? -29.006 -23.434 -8.406 1.00 33.81 118 ASN A O 1
ATOM 898 N N . ARG A 1 119 ? -28.009 -22.206 -10.023 1.00 39.22 119 ARG A N 1
ATOM 899 C CA . ARG A 1 119 ? -29.170 -21.458 -10.549 1.00 39.22 119 ARG A CA 1
ATOM 900 C C . ARG A 1 119 ? -28.747 -20.393 -11.568 1.00 39.22 119 ARG A C 1
ATOM 902 O O . ARG A 1 119 ? -27.721 -19.744 -11.421 1.00 39.22 119 ARG A O 1
ATOM 909 N N . HIS A 1 120 ? -29.561 -20.293 -12.614 1.00 40.34 120 HIS A N 1
ATOM 910 C CA . HIS A 1 120 ? -29.325 -19.580 -13.862 1.00 40.34 120 HIS A CA 1
ATOM 911 C C . HIS A 1 120 ? -29.242 -18.061 -13.686 1.00 40.34 120 HIS A C 1
ATOM 913 O O . HIS A 1 120 ? -30.104 -17.441 -13.067 1.00 40.34 120 HIS A O 1
ATOM 919 N N . GLY A 1 121 ? -28.212 -17.502 -14.307 1.00 32.62 121 GLY A N 1
ATOM 920 C CA . GLY A 1 121 ? -27.876 -16.093 -14.396 1.00 32.62 121 GLY A CA 1
ATOM 921 C C . GLY A 1 121 ? -26.401 -16.065 -14.753 1.00 32.62 121 GLY A C 1
ATOM 922 O O . GLY A 1 121 ? -25.572 -16.417 -13.919 1.00 32.62 121 GLY A O 1
ATOM 923 N N . GLU A 1 122 ? -26.074 -15.773 -16.008 1.00 35.78 122 GLU A N 1
ATOM 924 C CA . GLU A 1 122 ? -24.692 -15.651 -16.468 1.00 35.78 122 GLU A CA 1
ATOM 925 C C . GLU A 1 122 ? -24.076 -14.421 -15.784 1.00 35.78 122 GLU A C 1
ATOM 927 O O . GLU A 1 122 ? -24.073 -13.306 -16.295 1.00 35.78 122 GLU A O 1
ATOM 932 N N . ILE A 1 123 ? -23.632 -14.608 -14.540 1.00 38.66 123 ILE A N 1
ATOM 933 C CA . ILE A 1 123 ? -22.741 -13.680 -13.866 1.00 38.66 123 ILE A CA 1
ATOM 934 C C . ILE A 1 123 ? -21.423 -13.870 -14.597 1.00 38.66 123 ILE A C 1
ATOM 936 O O . ILE A 1 123 ? -20.709 -14.841 -14.338 1.00 38.66 123 ILE A O 1
ATOM 940 N N . THR A 1 124 ? -21.106 -12.970 -15.526 1.00 34.50 124 THR A N 1
ATOM 941 C CA . THR A 1 124 ? -19.735 -12.793 -16.001 1.00 34.50 124 THR A CA 1
ATOM 942 C C . THR A 1 124 ? -18.898 -12.483 -14.768 1.00 34.50 124 THR A C 1
ATOM 944 O O . THR A 1 124 ? -18.808 -11.338 -14.330 1.00 34.50 124 THR A O 1
ATOM 947 N N . MET A 1 125 ? -18.354 -13.525 -14.140 1.00 44.28 125 MET A N 1
ATOM 948 C CA . MET A 1 125 ? -17.381 -13.395 -13.073 1.00 44.28 125 MET A CA 1
ATOM 949 C C . MET A 1 125 ? -16.209 -12.662 -13.707 1.00 44.28 125 MET A C 1
ATOM 951 O O . MET A 1 125 ? -15.448 -13.236 -14.481 1.00 44.28 125 MET A O 1
ATOM 955 N N . THR A 1 126 ? -16.084 -11.368 -13.438 1.00 50.41 126 THR A N 1
ATOM 956 C CA . THR A 1 126 ? -14.851 -10.631 -13.676 1.00 50.41 126 THR A CA 1
ATOM 957 C C . THR A 1 126 ? -13.822 -11.248 -12.741 1.00 50.41 126 THR A C 1
ATOM 959 O O . THR A 1 126 ? -13.719 -10.873 -11.575 1.00 50.41 126 THR A O 1
ATOM 962 N N . ILE A 1 127 ? -13.129 -12.283 -13.222 1.00 67.44 127 ILE A N 1
ATOM 963 C CA . ILE A 1 127 ? -12.113 -12.995 -12.452 1.00 67.44 127 ILE A CA 1
ATOM 964 C C . ILE A 1 127 ? -10.988 -11.989 -12.211 1.00 67.44 127 ILE A C 1
ATOM 966 O O . ILE A 1 127 ? -10.219 -11.690 -13.117 1.00 67.44 127 ILE A O 1
ATOM 970 N N . GLY A 1 128 ? -10.973 -11.396 -11.018 1.00 81.19 128 GLY A N 1
ATOM 971 C CA . GLY A 1 128 ? -9.929 -10.484 -10.567 1.00 81.19 128 GLY A CA 1
ATOM 972 C C . GLY A 1 128 ? -8.600 -11.208 -10.325 1.00 81.19 128 GLY A C 1
ATOM 973 O O . GLY A 1 128 ? -8.447 -12.387 -10.665 1.00 81.19 128 GLY A O 1
ATOM 974 N N . PRO A 1 129 ? -7.616 -10.532 -9.715 1.00 93.44 129 PRO A N 1
ATOM 975 C CA . PRO A 1 129 ? -6.314 -11.132 -9.499 1.00 93.44 129 PRO A CA 1
ATOM 976 C C . PRO A 1 129 ? -6.414 -12.346 -8.578 1.00 93.44 129 PRO A C 1
ATOM 978 O O . PRO A 1 129 ? -7.087 -12.323 -7.550 1.00 93.44 129 PRO A O 1
ATOM 981 N N . THR A 1 130 ? -5.702 -13.412 -8.935 1.00 93.44 130 THR A N 1
ATOM 982 C CA . THR A 1 130 ? -5.513 -14.590 -8.082 1.00 93.44 130 THR A CA 1
ATOM 983 C C . THR A 1 130 ? -4.080 -14.613 -7.549 1.00 93.44 130 THR A C 1
ATOM 985 O O . THR A 1 130 ? -3.187 -14.038 -8.177 1.00 93.44 130 THR A O 1
ATOM 988 N N . PRO A 1 131 ? -3.797 -15.309 -6.432 1.00 92.56 131 PRO A N 1
ATOM 989 C CA . PRO A 1 131 ? -2.420 -15.491 -5.967 1.00 92.56 131 PRO A CA 1
ATOM 990 C C . PRO A 1 131 ? -1.492 -16.076 -7.045 1.00 92.56 131 PRO A C 1
ATOM 992 O O . PRO A 1 131 ? -0.340 -15.664 -7.163 1.00 92.56 131 PRO A O 1
ATOM 995 N N . ALA A 1 132 ? -2.008 -16.993 -7.874 1.00 93.94 132 ALA A N 1
ATOM 996 C CA . ALA A 1 132 ? -1.267 -17.574 -8.990 1.00 93.94 132 ALA A CA 1
ATOM 997 C C . ALA A 1 132 ? -0.932 -16.529 -10.067 1.00 93.94 132 ALA A C 1
ATOM 999 O O . ALA A 1 132 ? 0.216 -16.461 -10.504 1.00 93.94 132 ALA A O 1
ATOM 1000 N N . LEU A 1 133 ? -1.895 -15.676 -10.439 1.00 94.94 133 LEU A N 1
ATOM 1001 C CA . LEU A 1 133 ? -1.659 -14.575 -11.375 1.00 94.94 133 LEU A CA 1
ATOM 1002 C C . LEU A 1 133 ? -0.609 -13.599 -10.830 1.00 94.94 133 LEU A C 1
ATOM 1004 O O . LEU A 1 133 ? 0.331 -13.251 -11.537 1.00 94.94 133 LEU A O 1
ATOM 1008 N N . MET A 1 134 ? -0.715 -13.202 -9.558 1.00 95.62 134 MET A N 1
ATOM 1009 C CA . MET A 1 134 ? 0.254 -12.283 -8.946 1.00 95.62 134 MET A CA 1
ATOM 1010 C C . MET A 1 134 ? 1.671 -12.866 -8.921 1.00 95.62 134 MET A C 1
ATOM 1012 O O . MET A 1 134 ? 2.640 -12.142 -9.158 1.00 95.62 134 MET A O 1
ATOM 1016 N N . LYS A 1 135 ? 1.801 -14.181 -8.704 1.00 94.38 135 LYS A N 1
ATOM 1017 C CA . LYS A 1 135 ? 3.086 -14.882 -8.806 1.00 94.38 135 LYS A CA 1
ATOM 1018 C C . LYS A 1 135 ? 3.650 -14.820 -10.230 1.00 94.38 135 LYS A C 1
ATOM 1020 O O . LYS A 1 135 ? 4.817 -14.479 -10.398 1.00 94.38 135 LYS A O 1
ATOM 1025 N N . GLN A 1 136 ? 2.828 -15.085 -11.246 1.00 96.06 136 GLN A N 1
ATOM 1026 C CA . GLN A 1 136 ? 3.238 -15.012 -12.655 1.00 96.06 136 GLN A CA 1
ATOM 1027 C C . GLN A 1 136 ? 3.669 -13.597 -13.061 1.00 96.06 136 GLN A C 1
ATOM 1029 O O . GLN A 1 136 ? 4.677 -13.442 -13.749 1.00 96.06 136 GLN A O 1
ATOM 1034 N N . VAL A 1 137 ? 2.951 -12.568 -12.594 1.00 96.06 137 VAL A N 1
ATOM 1035 C CA . VAL A 1 137 ? 3.326 -11.161 -12.793 1.00 96.06 137 VAL A CA 1
ATOM 1036 C C . VAL A 1 137 ? 4.698 -10.888 -12.170 1.00 96.06 137 VAL A C 1
ATOM 1038 O O . VAL A 1 137 ? 5.572 -10.345 -12.842 1.00 96.06 137 VAL A O 1
ATOM 1041 N N . ASN A 1 138 ? 4.941 -11.305 -10.922 1.00 95.81 138 ASN A N 1
ATOM 1042 C CA . ASN A 1 138 ? 6.248 -11.126 -10.278 1.00 95.81 138 ASN A CA 1
ATOM 1043 C C . ASN A 1 138 ? 7.381 -11.855 -11.025 1.00 95.81 138 ASN A C 1
ATOM 1045 O O . ASN A 1 138 ? 8.441 -11.272 -11.250 1.00 95.81 138 ASN A O 1
ATOM 1049 N N . GLU A 1 139 ? 7.154 -13.100 -11.452 1.00 96.00 139 GLU A N 1
ATOM 1050 C CA . GLU A 1 139 ? 8.113 -13.869 -12.252 1.00 96.00 139 GLU A CA 1
ATOM 1051 C C . GLU A 1 139 ? 8.415 -13.177 -13.592 1.00 96.00 139 GLU A C 1
ATOM 1053 O O . GLU A 1 139 ? 9.572 -13.134 -14.013 1.00 96.00 139 GLU A O 1
ATOM 1058 N N . ALA A 1 140 ? 7.408 -12.581 -14.240 1.00 96.75 140 ALA A N 1
ATOM 1059 C CA . ALA A 1 140 ? 7.596 -11.797 -15.457 1.00 96.75 140 ALA A CA 1
ATOM 1060 C C . ALA A 1 140 ? 8.460 -10.552 -15.206 1.00 96.75 140 ALA A C 1
ATOM 1062 O O . ALA A 1 140 ? 9.452 -10.359 -15.907 1.00 96.75 140 ALA A O 1
ATOM 1063 N N . PHE A 1 141 ? 8.165 -9.760 -14.170 1.00 95.94 141 PHE A N 1
ATOM 1064 C CA . PHE A 1 141 ? 8.992 -8.601 -13.802 1.00 95.94 141 PHE A CA 1
ATOM 1065 C C . PHE A 1 141 ? 10.448 -8.996 -13.515 1.00 95.94 141 PHE A C 1
ATOM 1067 O O . PHE A 1 141 ? 11.370 -8.357 -14.017 1.00 95.94 141 PHE A O 1
ATOM 1074 N N . ASN A 1 142 ? 10.664 -10.092 -12.786 1.00 95.50 142 ASN A N 1
ATOM 1075 C CA . ASN A 1 142 ? 12.002 -10.587 -12.448 1.00 95.50 142 ASN A CA 1
ATOM 1076 C C . ASN A 1 142 ? 12.754 -11.210 -13.637 1.00 95.50 142 ASN A C 1
ATOM 1078 O O . ASN A 1 142 ? 13.988 -11.249 -13.640 1.00 95.50 142 ASN A O 1
ATOM 1082 N N . SER A 1 143 ? 12.037 -11.656 -14.672 1.00 95.69 143 SER A N 1
ATOM 1083 C CA . SER A 1 143 ? 12.660 -12.087 -15.927 1.00 95.69 143 SER A CA 1
ATOM 1084 C C . SER A 1 143 ? 13.257 -10.925 -16.724 1.00 95.69 143 SER A C 1
ATOM 1086 O O . SER A 1 143 ? 14.126 -11.167 -17.555 1.00 95.69 143 SER A O 1
ATOM 1088 N N . ARG A 1 144 ? 12.822 -9.680 -16.453 1.00 95.56 144 ARG A N 1
ATOM 1089 C CA . ARG A 1 144 ? 13.193 -8.456 -17.193 1.00 95.56 144 ARG A CA 1
ATOM 1090 C C . ARG A 1 144 ? 12.840 -8.509 -18.690 1.00 95.56 144 ARG A C 1
ATOM 1092 O O . ARG A 1 144 ? 13.255 -7.646 -19.459 1.00 95.56 144 ARG A O 1
ATOM 1099 N N . ASP A 1 145 ? 12.028 -9.485 -19.093 1.00 96.69 145 ASP A N 1
ATOM 1100 C CA . ASP A 1 145 ? 11.431 -9.576 -20.420 1.00 96.69 145 ASP A CA 1
ATOM 1101 C C . ASP A 1 145 ? 10.222 -8.639 -20.483 1.00 96.69 145 ASP A C 1
ATOM 1103 O O . ASP A 1 145 ? 9.162 -8.890 -19.902 1.00 96.69 145 ASP A O 1
ATOM 1107 N N . VAL A 1 146 ? 10.410 -7.522 -21.182 1.00 97.56 146 VAL A N 1
ATOM 1108 C CA . VAL A 1 146 ? 9.393 -6.483 -21.319 1.00 97.56 146 VAL A CA 1
ATOM 1109 C C . VAL A 1 146 ? 8.133 -7.027 -21.988 1.00 97.56 146 VAL A C 1
ATOM 1111 O O . VAL A 1 146 ? 7.038 -6.683 -21.555 1.00 97.56 146 VAL A O 1
ATOM 1114 N N . ASP A 1 147 ? 8.247 -7.893 -22.992 1.00 97.75 147 ASP A N 1
ATOM 1115 C CA . ASP A 1 147 ? 7.079 -8.407 -23.707 1.00 97.75 147 ASP A CA 1
ATOM 1116 C C . ASP A 1 147 ? 6.289 -9.385 -22.834 1.00 97.75 147 ASP A C 1
ATOM 1118 O O . ASP A 1 147 ? 5.058 -9.298 -22.761 1.00 97.75 147 ASP A O 1
ATOM 1122 N N . ARG A 1 148 ? 6.990 -10.219 -22.056 1.00 98.00 148 ARG A N 1
ATOM 1123 C CA . ARG A 1 148 ? 6.362 -11.066 -21.034 1.00 98.00 148 ARG A CA 1
ATOM 1124 C C . ARG A 1 148 ? 5.646 -10.245 -19.962 1.00 98.00 148 ARG A C 1
ATOM 1126 O O . ARG A 1 148 ? 4.555 -10.624 -19.542 1.00 98.00 148 ARG A O 1
ATOM 1133 N N . ILE A 1 149 ? 6.225 -9.129 -19.515 1.00 98.19 149 ILE A N 1
ATOM 1134 C CA . ILE A 1 149 ? 5.575 -8.226 -18.552 1.00 98.19 149 ILE A CA 1
ATOM 1135 C C . ILE A 1 149 ? 4.328 -7.599 -19.177 1.00 98.19 149 ILE A C 1
ATOM 1137 O O . ILE A 1 149 ? 3.249 -7.629 -18.583 1.00 98.19 149 ILE A O 1
ATOM 1141 N N . MET A 1 150 ? 4.451 -7.062 -20.393 1.00 98.44 150 MET A N 1
ATOM 1142 C CA . MET A 1 150 ? 3.360 -6.357 -21.060 1.00 98.44 150 MET A CA 1
ATOM 1143 C C . MET A 1 150 ? 2.183 -7.270 -21.427 1.00 98.44 150 MET A C 1
ATOM 1145 O O . MET A 1 150 ? 1.068 -6.768 -21.563 1.00 98.44 150 MET A O 1
ATOM 1149 N N . ALA A 1 151 ? 2.365 -8.592 -21.507 1.00 98.19 151 ALA A N 1
ATOM 1150 C CA . ALA A 1 151 ? 1.267 -9.551 -21.675 1.00 98.19 151 ALA A CA 1
ATOM 1151 C C . ALA A 1 151 ? 0.207 -9.482 -20.551 1.00 98.19 151 ALA A C 1
ATOM 1153 O O . ALA A 1 151 ? -0.955 -9.849 -20.764 1.00 98.19 151 ALA A O 1
ATOM 1154 N N . PHE A 1 152 ? 0.583 -8.973 -19.372 1.00 98.12 152 PHE A N 1
ATOM 1155 C CA . PHE A 1 152 ? -0.319 -8.778 -18.236 1.00 98.12 152 PHE A CA 1
ATOM 1156 C C . PHE A 1 152 ? -0.980 -7.399 -18.200 1.00 98.12 152 PHE A C 1
ATOM 1158 O O . PHE A 1 152 ? -1.867 -7.201 -17.384 1.00 98.12 152 PHE A O 1
ATOM 1165 N N . PHE A 1 153 ? -0.597 -6.442 -19.047 1.00 98.50 153 PHE A N 1
ATOM 11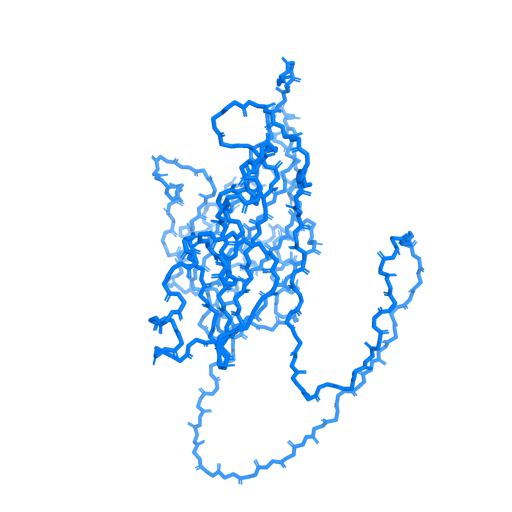66 C CA . PHE A 1 153 ? -1.175 -5.094 -19.041 1.00 98.50 153 PHE A CA 1
ATOM 1167 C C . PHE A 1 153 ? -2.308 -4.955 -20.065 1.00 98.50 153 PHE A C 1
ATOM 1169 O O . PHE A 1 153 ? -2.219 -5.457 -21.194 1.00 98.50 153 PHE A O 1
ATOM 1176 N N . ALA A 1 154 ? -3.365 -4.245 -19.667 1.00 98.19 154 ALA A N 1
ATOM 1177 C CA . ALA A 1 154 ? -4.426 -3.806 -20.569 1.00 98.19 154 ALA A CA 1
ATOM 1178 C C . ALA A 1 154 ? -3.886 -2.788 -21.592 1.00 98.19 154 ALA A C 1
ATOM 1180 O O . ALA A 1 154 ? -2.875 -2.132 -21.347 1.00 98.19 154 ALA A O 1
ATOM 1181 N N . GLU A 1 155 ? -4.556 -2.631 -22.736 1.00 98.06 155 GLU A N 1
ATOM 1182 C CA . GLU A 1 155 ? -4.142 -1.651 -23.756 1.00 98.06 155 GLU A CA 1
ATOM 1183 C C . GLU A 1 155 ? -4.226 -0.205 -23.235 1.00 98.06 155 GLU A C 1
ATOM 1185 O O . GLU A 1 155 ? -3.318 0.603 -23.451 1.00 98.06 155 GLU A O 1
ATOM 1190 N N . ASP A 1 156 ? -5.275 0.089 -22.465 1.00 98.00 156 ASP A N 1
ATOM 1191 C CA . ASP A 1 156 ? -5.567 1.376 -21.831 1.00 98.00 156 ASP A CA 1
ATOM 1192 C C . ASP A 1 156 ? -4.947 1.527 -20.431 1.00 98.00 156 ASP A C 1
ATOM 1194 O O . ASP A 1 156 ? -5.388 2.369 -19.651 1.00 98.00 156 ASP A O 1
ATOM 1198 N N . CYS A 1 157 ? -3.925 0.736 -20.088 1.00 98.50 157 CYS A N 1
ATOM 1199 C CA . CYS A 1 157 ? -3.373 0.720 -18.736 1.00 98.50 157 CYS A CA 1
ATOM 1200 C C . CYS A 1 157 ? -2.702 2.037 -18.312 1.00 98.50 157 CYS A C 1
ATOM 1202 O O . CYS A 1 157 ? -2.117 2.753 -19.130 1.00 98.50 157 CYS A O 1
ATOM 1204 N N . THR A 1 158 ? -2.664 2.284 -17.006 1.00 98.50 158 THR A N 1
ATOM 1205 C CA . THR A 1 158 ? -1.912 3.373 -16.376 1.00 98.50 158 THR A CA 1
ATOM 1206 C C . THR A 1 158 ? -0.834 2.804 -15.454 1.00 98.50 158 THR A C 1
ATOM 1208 O O . THR A 1 158 ? -1.071 1.855 -14.706 1.00 98.50 158 THR A O 1
ATOM 1211 N N . PHE A 1 159 ? 0.365 3.387 -15.495 1.00 98.19 159 PHE A N 1
ATOM 1212 C CA . PHE A 1 159 ? 1.431 3.118 -14.533 1.00 98.19 159 PHE A CA 1
ATOM 1213 C C . PHE A 1 159 ? 1.856 4.430 -13.858 1.00 98.19 159 PHE A C 1
ATOM 1215 O O . PHE A 1 159 ? 2.385 5.327 -14.517 1.00 98.19 159 PHE A O 1
ATOM 1222 N N . LEU A 1 160 ? 1.620 4.533 -12.550 1.00 97.31 160 LEU A N 1
ATOM 1223 C CA . LEU A 1 160 ? 2.128 5.590 -11.679 1.00 97.31 160 LEU A CA 1
ATOM 1224 C C . LEU A 1 160 ? 3.461 5.141 -11.068 1.00 97.31 160 LEU A C 1
ATOM 1226 O O . LEU A 1 160 ? 3.549 4.154 -10.334 1.00 97.31 160 LEU A O 1
ATOM 1230 N N . MET A 1 161 ? 4.534 5.831 -11.440 1.00 95.12 161 MET A N 1
ATOM 1231 C CA . MET A 1 161 ? 5.878 5.541 -10.950 1.00 95.12 161 MET A CA 1
ATOM 1232 C C . MET A 1 161 ? 6.137 6.256 -9.623 1.00 95.12 161 MET A C 1
ATOM 1234 O O . MET A 1 161 ? 5.820 7.432 -9.503 1.00 95.12 161 MET A O 1
ATOM 1238 N N . ALA A 1 162 ? 6.876 5.615 -8.711 1.00 90.69 162 ALA A N 1
ATOM 1239 C CA . ALA A 1 162 ? 7.227 6.161 -7.389 1.00 90.69 162 ALA A CA 1
ATOM 1240 C C . ALA A 1 162 ? 7.963 7.512 -7.378 1.00 90.69 162 ALA A C 1
ATOM 1242 O O . ALA A 1 162 ? 8.132 8.109 -6.318 1.00 90.69 162 ALA A O 1
ATOM 1243 N N . ARG A 1 163 ? 8.492 7.960 -8.521 1.00 87.88 163 ARG A N 1
ATOM 1244 C CA . ARG A 1 163 ? 9.193 9.238 -8.660 1.00 87.88 163 ARG A CA 1
ATOM 1245 C C . ARG A 1 163 ? 8.736 9.937 -9.931 1.00 87.88 163 ARG A C 1
ATOM 1247 O O . ARG A 1 163 ? 8.635 9.307 -10.984 1.00 87.88 163 ARG A O 1
ATOM 1254 N N . GLY A 1 164 ? 8.539 11.242 -9.833 1.00 88.75 164 GLY A N 1
ATOM 1255 C CA . GLY A 1 164 ? 8.195 12.119 -10.941 1.00 88.75 164 GLY A CA 1
ATOM 1256 C C . GLY A 1 164 ? 7.944 13.545 -10.455 1.00 88.75 164 GLY A C 1
ATOM 1257 O O . GLY A 1 164 ? 8.093 13.800 -9.261 1.00 88.75 164 GLY A O 1
ATOM 1258 N N . PRO A 1 165 ? 7.624 14.465 -11.375 1.00 88.38 165 PRO A N 1
ATOM 1259 C CA . PRO A 1 165 ? 7.410 15.873 -11.050 1.00 88.38 165 PRO A CA 1
ATOM 1260 C C . PRO A 1 165 ? 6.091 16.133 -10.307 1.00 88.38 165 PRO A C 1
ATOM 1262 O O . PRO A 1 165 ? 5.960 17.177 -9.677 1.00 88.38 165 PRO A O 1
ATOM 1265 N N . GLU A 1 166 ? 5.137 15.198 -10.354 1.00 90.94 166 GLU A N 1
ATOM 1266 C CA . GLU A 1 166 ? 3.805 15.368 -9.771 1.00 90.94 166 GLU A CA 1
ATOM 1267 C C . GLU A 1 166 ? 3.696 14.732 -8.373 1.00 90.94 166 GLU A C 1
ATOM 1269 O O . GLU A 1 166 ? 4.485 13.845 -8.032 1.00 90.94 166 GLU A O 1
ATOM 1274 N N . PRO A 1 167 ? 2.682 15.103 -7.562 1.00 86.50 167 PRO A N 1
ATOM 1275 C CA . PRO A 1 167 ? 2.450 14.5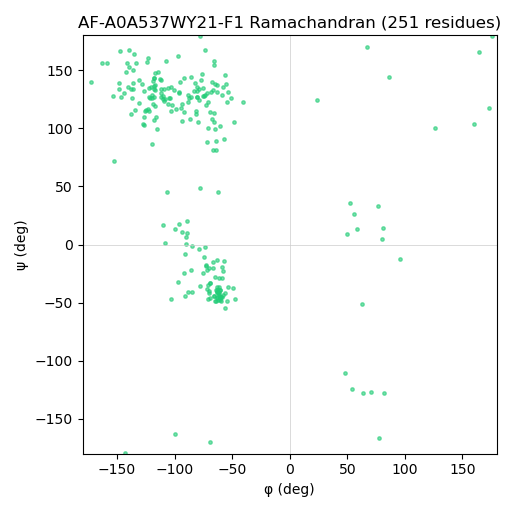00 -6.243 1.00 86.50 167 PRO A CA 1
ATOM 1276 C C . PRO A 1 167 ? 2.224 12.980 -6.268 1.00 86.50 167 PRO A C 1
ATOM 1278 O O . PRO A 1 167 ? 2.548 12.289 -5.307 1.00 86.50 167 PRO A O 1
ATOM 1281 N N . GLU A 1 168 ? 1.688 12.455 -7.371 1.00 84.00 168 GLU A N 1
ATOM 1282 C CA . GLU A 1 168 ? 1.514 11.016 -7.630 1.00 84.00 168 GLU A CA 1
ATOM 1283 C C . GLU A 1 168 ? 2.735 10.374 -8.320 1.00 84.00 168 GLU A C 1
ATOM 1285 O O . GLU A 1 168 ? 2.674 9.249 -8.815 1.00 84.00 168 GLU A O 1
ATOM 1290 N N . GLY A 1 169 ? 3.848 11.105 -8.409 1.00 91.75 169 GLY A N 1
ATOM 1291 C CA . GLY A 1 169 ? 5.045 10.705 -9.129 1.00 91.75 169 GLY A CA 1
ATOM 1292 C C . GLY A 1 169 ? 4.946 10.990 -10.626 1.00 91.75 169 GLY A C 1
ATOM 1293 O O . GLY A 1 169 ? 4.734 12.126 -11.044 1.00 91.75 169 GLY A O 1
ATOM 1294 N N . ARG A 1 170 ? 5.205 9.986 -11.470 1.00 95.25 170 ARG A N 1
ATOM 1295 C CA . ARG A 1 170 ? 5.087 10.125 -12.934 1.00 95.25 170 ARG A CA 1
ATOM 1296 C C . ARG A 1 170 ? 4.010 9.192 -13.452 1.00 95.25 170 ARG A C 1
ATOM 1298 O O . ARG A 1 170 ? 4.170 7.974 -13.378 1.00 95.25 170 ARG A O 1
ATOM 1305 N N . ARG A 1 171 ? 2.982 9.765 -14.074 1.00 96.88 171 ARG A N 1
ATOM 1306 C CA . ARG A 1 171 ? 1.957 9.016 -14.797 1.00 96.88 171 ARG A CA 1
ATOM 1307 C C . ARG A 1 171 ? 2.429 8.625 -16.194 1.00 96.88 171 ARG A C 1
ATOM 1309 O O . ARG A 1 171 ? 2.928 9.454 -16.954 1.00 96.88 171 ARG A O 1
ATOM 1316 N N . VAL A 1 172 ? 2.239 7.356 -16.539 1.00 97.88 172 VAL A N 1
ATOM 1317 C CA . VAL A 1 172 ? 2.502 6.797 -17.868 1.00 97.88 172 VAL A CA 1
ATOM 1318 C C . VAL A 1 172 ? 1.229 6.107 -18.348 1.00 97.88 172 VAL A C 1
ATOM 1320 O O . VAL A 1 172 ? 0.785 5.138 -17.735 1.00 97.88 172 VAL A O 1
ATOM 1323 N N . GLN A 1 173 ? 0.630 6.622 -19.421 1.00 98.06 173 GLN A N 1
ATOM 1324 C CA . GLN A 1 173 ? -0.650 6.141 -19.945 1.00 98.06 173 GLN A CA 1
ATOM 1325 C C . GLN A 1 173 ? -0.459 5.331 -21.229 1.00 98.06 173 GLN A C 1
ATOM 1327 O O . GLN A 1 173 ? 0.233 5.769 -22.147 1.00 98.06 173 GLN A O 1
ATOM 1332 N N . GLY A 1 174 ? -1.140 4.191 -21.307 1.00 98.19 174 GLY A N 1
ATOM 1333 C CA . GLY A 1 174 ? -1.180 3.320 -22.473 1.00 98.19 174 GLY A CA 1
ATOM 1334 C C . GLY A 1 174 ? -0.030 2.318 -22.519 1.00 98.19 174 GLY A C 1
ATOM 1335 O O . GLY A 1 174 ? 1.118 2.607 -22.161 1.00 98.19 174 GLY A O 1
ATOM 1336 N N . LYS A 1 175 ? -0.338 1.121 -23.018 1.00 98.12 175 LYS A N 1
ATOM 1337 C CA . LYS A 1 175 ? 0.576 -0.027 -23.030 1.00 98.12 175 LYS A CA 1
ATOM 1338 C C . LYS A 1 175 ? 1.906 0.255 -23.726 1.00 98.12 175 LYS A C 1
ATOM 1340 O O . LYS A 1 175 ? 2.959 -0.104 -23.208 1.00 98.12 175 LYS A O 1
ATOM 1345 N N . ALA A 1 176 ? 1.891 0.958 -24.858 1.00 98.06 176 ALA A N 1
ATOM 1346 C CA . ALA A 1 176 ? 3.109 1.309 -25.591 1.00 98.06 176 ALA A CA 1
ATOM 1347 C C . ALA A 1 176 ? 4.051 2.224 -24.781 1.00 98.06 176 ALA A C 1
ATOM 1349 O O . ALA A 1 176 ? 5.268 2.015 -24.771 1.00 98.06 176 ALA A O 1
ATOM 1350 N N . ALA A 1 177 ? 3.503 3.206 -24.059 1.00 98.12 177 ALA A N 1
ATOM 1351 C CA . ALA A 1 177 ? 4.295 4.111 -23.231 1.00 98.12 177 ALA A CA 1
ATOM 1352 C C . ALA A 1 177 ? 4.873 3.385 -22.007 1.00 98.12 177 ALA A C 1
ATOM 1354 O O . ALA A 1 177 ? 6.055 3.547 -21.694 1.00 98.12 177 ALA A O 1
ATOM 1355 N N . VAL A 1 178 ? 4.070 2.530 -21.363 1.00 98.19 178 VAL A N 1
ATOM 1356 C CA . VAL A 1 178 ? 4.516 1.674 -20.251 1.00 98.19 178 VAL A CA 1
ATOM 1357 C C . VAL A 1 178 ? 5.634 0.732 -20.706 1.00 98.19 178 VAL A C 1
ATOM 1359 O O . VAL A 1 178 ? 6.677 0.661 -20.051 1.00 98.19 178 VAL A O 1
ATOM 1362 N N . ARG A 1 179 ? 5.474 0.093 -21.874 1.00 98.31 179 ARG A N 1
ATOM 1363 C CA . ARG A 1 179 ? 6.495 -0.761 -22.499 1.00 98.31 179 ARG A CA 1
ATOM 1364 C C . ARG A 1 179 ? 7.817 -0.016 -22.660 1.00 98.31 179 ARG A C 1
ATOM 1366 O O . ARG A 1 179 ? 8.865 -0.533 -22.279 1.00 98.31 179 ARG A O 1
ATOM 1373 N N . LYS A 1 180 ? 7.771 1.207 -23.201 1.00 97.81 180 LYS A N 1
ATOM 1374 C CA . LYS A 1 180 ? 8.966 2.035 -23.412 1.00 97.81 180 LYS A CA 1
ATOM 1375 C C . LYS A 1 180 ? 9.678 2.342 -22.094 1.00 97.81 180 LYS A C 1
ATOM 1377 O O . LYS A 1 180 ? 10.888 2.167 -22.008 1.00 97.81 180 LYS A O 1
ATOM 1382 N N . VAL A 1 181 ? 8.940 2.762 -21.067 1.00 95.94 181 VAL A N 1
ATOM 1383 C CA . VAL A 1 181 ? 9.516 3.111 -19.758 1.00 95.94 181 VAL A CA 1
ATOM 1384 C C . VAL A 1 181 ? 10.177 1.906 -19.085 1.00 95.94 181 VAL A C 1
ATOM 1386 O O . VAL A 1 181 ? 11.265 2.047 -18.527 1.00 95.94 181 VAL A O 1
ATOM 1389 N N . LEU A 1 182 ? 9.559 0.724 -19.156 1.00 95.94 182 LEU A N 1
ATOM 1390 C CA . LEU A 1 182 ? 10.152 -0.508 -18.629 1.00 95.94 182 LEU A CA 1
ATOM 1391 C C . LEU A 1 182 ? 11.406 -0.914 -19.410 1.00 95.94 182 LEU A C 1
ATOM 1393 O O . LEU A 1 182 ? 12.426 -1.223 -18.799 1.00 95.94 182 LEU A O 1
ATOM 1397 N N . ALA A 1 183 ? 11.364 -0.848 -20.744 1.00 96.44 183 ALA A N 1
ATOM 1398 C CA . ALA A 1 183 ? 12.522 -1.143 -21.585 1.00 96.44 183 ALA A CA 1
ATOM 1399 C C . ALA A 1 183 ? 13.703 -0.207 -21.289 1.00 96.44 183 ALA A C 1
ATOM 1401 O O . ALA A 1 183 ? 14.830 -0.669 -21.124 1.00 96.44 183 ALA A O 1
ATOM 1402 N N . ASP A 1 184 ? 13.448 1.097 -21.166 1.00 94.62 184 ASP A N 1
ATOM 1403 C CA . ASP A 1 184 ? 14.481 2.074 -20.822 1.00 94.62 184 ASP A CA 1
ATOM 1404 C C . ASP A 1 184 ? 15.045 1.811 -19.414 1.00 94.62 184 ASP A C 1
ATOM 1406 O O . ASP A 1 184 ? 16.257 1.871 -19.216 1.00 94.62 184 ASP A O 1
ATOM 1410 N N . ARG A 1 185 ? 14.198 1.435 -18.445 1.00 91.44 185 ARG A N 1
ATOM 1411 C CA . ARG A 1 185 ? 14.638 1.091 -17.084 1.00 91.44 185 ARG A CA 1
ATOM 1412 C C . ARG A 1 185 ? 15.566 -0.124 -17.064 1.00 91.44 185 ARG A C 1
ATOM 1414 O O . ARG A 1 185 ? 16.608 -0.053 -16.418 1.00 91.44 185 ARG A O 1
ATOM 1421 N N . PHE A 1 186 ? 15.214 -1.208 -17.753 1.00 93.62 186 PHE A N 1
ATOM 1422 C CA . PHE A 1 186 ? 16.010 -2.443 -17.749 1.00 93.62 186 PHE A CA 1
ATOM 1423 C C . PHE A 1 186 ? 17.310 -2.345 -18.553 1.00 93.62 186 PHE A C 1
ATOM 1425 O O . PHE A 1 186 ? 18.222 -3.132 -18.321 1.00 93.62 186 PHE A O 1
ATOM 1432 N N . ARG A 1 187 ? 17.438 -1.358 -19.449 1.00 91.06 187 ARG A N 1
ATOM 1433 C CA . ARG A 1 187 ? 18.729 -1.018 -20.071 1.00 91.06 187 ARG A CA 1
ATOM 1434 C C . ARG A 1 187 ? 19.696 -0.362 -19.088 1.00 91.06 187 ARG A C 1
ATOM 1436 O O . ARG A 1 187 ? 20.895 -0.575 -19.200 1.00 91.06 187 ARG A O 1
ATOM 1443 N N . VAL A 1 188 ? 19.175 0.439 -18.157 1.00 89.44 188 VAL A N 1
ATOM 1444 C CA . VAL A 1 188 ? 19.980 1.179 -17.172 1.00 89.44 188 VAL A CA 1
ATOM 1445 C C . VAL A 1 188 ? 20.297 0.320 -15.947 1.00 89.44 188 VAL A C 1
ATOM 1447 O O . VAL A 1 188 ? 21.414 0.365 -15.449 1.00 89.44 188 VAL A O 1
ATOM 1450 N N . ILE A 1 189 ? 19.329 -0.463 -15.462 1.00 89.81 189 ILE A N 1
ATOM 1451 C CA . ILE A 1 189 ? 19.472 -1.334 -14.286 1.00 89.81 189 ILE A CA 1
ATOM 1452 C C . ILE A 1 189 ? 19.230 -2.774 -14.736 1.00 89.81 189 ILE A C 1
ATOM 1454 O O . ILE A 1 189 ? 18.104 -3.277 -14.715 1.00 89.81 189 ILE A O 1
ATOM 1458 N N . THR A 1 190 ? 20.288 -3.424 -15.212 1.00 90.38 190 THR A N 1
ATOM 1459 C CA . THR A 1 190 ? 20.193 -4.720 -15.902 1.00 90.38 190 THR A CA 1
ATOM 1460 C C . THR A 1 190 ? 19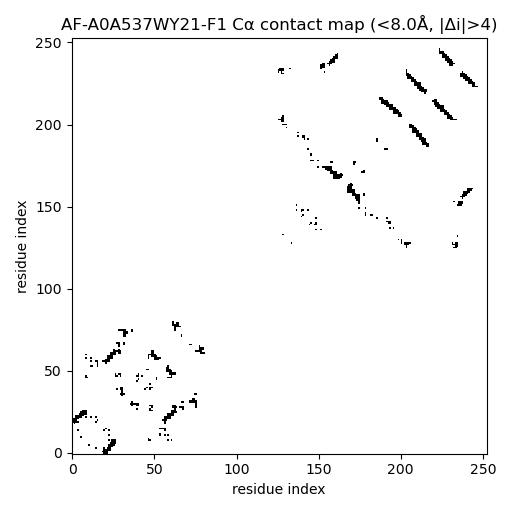.937 -5.888 -14.957 1.00 90.38 190 THR A C 1
ATOM 1462 O O . THR A 1 190 ? 19.370 -6.891 -15.378 1.00 90.38 190 THR A O 1
ATOM 1465 N N . ASP A 1 191 ? 20.296 -5.772 -13.680 1.00 91.81 191 ASP A N 1
ATOM 1466 C CA . ASP A 1 191 ? 20.103 -6.768 -12.617 1.00 91.81 191 ASP A CA 1
ATOM 1467 C C . ASP A 1 191 ? 18.882 -6.469 -11.723 1.00 91.81 191 ASP A C 1
ATOM 1469 O O . ASP A 1 191 ? 18.729 -7.082 -10.667 1.00 91.81 191 ASP A O 1
ATOM 1473 N N . MET A 1 192 ? 18.004 -5.546 -12.142 1.00 93.12 192 MET A N 1
ATOM 1474 C CA . MET A 1 192 ? 16.852 -5.118 -11.347 1.00 93.12 192 MET A CA 1
ATOM 1475 C C . MET A 1 192 ? 15.923 -6.288 -11.004 1.00 93.12 192 MET A C 1
ATOM 1477 O O . MET A 1 192 ? 15.475 -7.021 -11.891 1.00 93.12 192 MET A O 1
ATOM 1481 N N . ARG A 1 193 ? 15.594 -6.432 -9.718 1.00 93.38 193 ARG A N 1
ATOM 1482 C CA . ARG A 1 193 ? 14.758 -7.516 -9.193 1.00 93.38 193 ARG A CA 1
ATOM 1483 C C . ARG A 1 193 ? 13.839 -7.028 -8.083 1.00 93.38 193 ARG A C 1
ATOM 1485 O O . ARG A 1 193 ? 14.207 -6.157 -7.301 1.00 93.38 193 ARG A O 1
ATOM 1492 N N . TRP A 1 194 ? 12.669 -7.647 -7.982 1.00 92.81 194 TRP A N 1
ATOM 1493 C CA . TRP A 1 194 ? 11.709 -7.473 -6.900 1.00 92.81 194 TRP A CA 1
ATOM 1494 C C . TRP A 1 194 ? 11.500 -8.784 -6.149 1.00 92.81 194 TRP A C 1
ATOM 1496 O O . TRP A 1 194 ? 10.817 -9.698 -6.630 1.00 92.81 194 TRP A O 1
ATOM 1506 N N . ASP A 1 195 ? 12.049 -8.851 -4.942 1.00 90.75 195 ASP A N 1
ATOM 1507 C CA . ASP A 1 195 ? 11.832 -9.958 -4.022 1.00 90.75 195 ASP A CA 1
ATOM 1508 C C . ASP A 1 195 ? 10.505 -9.751 -3.293 1.00 90.75 195 ASP A C 1
ATOM 1510 O O . ASP A 1 195 ? 10.306 -8.778 -2.558 1.00 90.75 195 ASP A O 1
ATOM 1514 N N . HIS A 1 196 ? 9.563 -10.656 -3.544 1.00 84.50 196 HIS A N 1
ATOM 1515 C CA . HIS A 1 196 ? 8.206 -10.561 -3.027 1.00 84.50 196 HIS A CA 1
ATOM 1516 C C . HIS A 1 196 ? 8.159 -10.902 -1.532 1.00 84.50 196 HIS A C 1
ATOM 1518 O O . HIS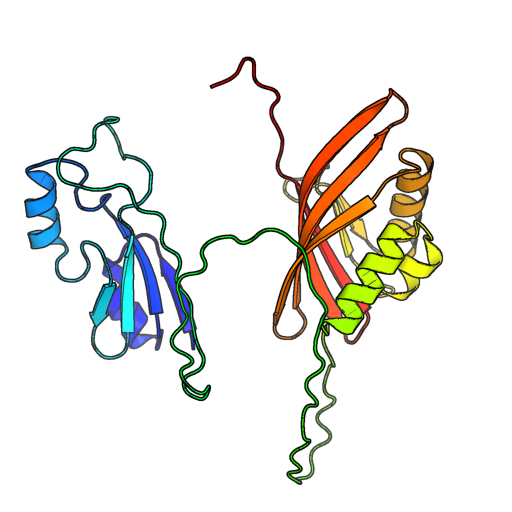 A 1 196 ? 8.626 -11.959 -1.113 1.00 84.50 196 HIS A O 1
ATOM 1524 N N . VAL A 1 197 ? 7.557 -10.020 -0.734 1.00 85.75 197 VAL A N 1
ATOM 1525 C CA . VAL A 1 197 ? 7.427 -10.163 0.723 1.00 85.75 197 VAL A CA 1
ATOM 1526 C C . VAL A 1 197 ? 6.015 -10.594 1.111 1.00 85.75 197 VAL A C 1
ATOM 1528 O O . VAL A 1 197 ? 5.869 -11.506 1.916 1.00 85.75 197 VAL A O 1
ATOM 1531 N N . ASP A 1 198 ? 4.982 -9.948 0.563 1.00 86.50 198 ASP A N 1
ATOM 1532 C CA . ASP A 1 198 ? 3.585 -10.212 0.936 1.00 86.50 198 ASP A CA 1
ATOM 1533 C C . ASP A 1 198 ? 2.606 -9.761 -0.159 1.00 86.50 198 ASP A C 1
ATOM 1535 O O . ASP A 1 198 ? 2.943 -8.884 -0.957 1.00 86.50 198 ASP A O 1
ATOM 1539 N N . ALA A 1 199 ? 1.404 -10.341 -0.196 1.00 89.75 199 ALA A N 1
ATOM 1540 C CA . ALA A 1 199 ? 0.344 -9.960 -1.127 1.00 89.75 199 ALA A CA 1
ATOM 1541 C C . ALA A 1 199 ? -1.040 -9.968 -0.469 1.00 89.75 199 ALA A C 1
ATOM 1543 O O . ALA A 1 199 ? -1.438 -10.931 0.182 1.00 89.75 199 ALA A O 1
ATOM 1544 N N . PHE A 1 200 ? -1.816 -8.924 -0.744 1.00 90.56 200 PHE A N 1
ATOM 1545 C CA . PHE A 1 200 ? -3.204 -8.782 -0.318 1.00 90.56 200 PHE A CA 1
ATOM 1546 C C . PHE A 1 200 ? -4.083 -8.665 -1.553 1.00 90.56 200 PHE A C 1
ATOM 1548 O O . PHE A 1 200 ? -3.816 -7.843 -2.423 1.00 90.56 200 PHE A O 1
ATOM 1555 N N . ILE A 1 201 ? -5.132 -9.475 -1.640 1.00 91.69 201 ILE A N 1
ATOM 1556 C CA . ILE A 1 201 ? -6.021 -9.524 -2.803 1.00 91.69 201 ILE A CA 1
ATOM 1557 C C . ILE A 1 201 ? -7.455 -9.335 -2.325 1.00 91.69 201 ILE A C 1
ATOM 1559 O O . ILE A 1 201 ? -7.886 -9.984 -1.373 1.00 91.69 201 ILE A O 1
ATOM 1563 N N . THR A 1 202 ? -8.195 -8.445 -2.985 1.00 87.88 202 THR A N 1
ATOM 1564 C CA . THR A 1 202 ? -9.619 -8.230 -2.709 1.00 87.88 202 THR A CA 1
ATOM 1565 C C . THR A 1 202 ? -10.338 -7.697 -3.944 1.00 87.88 202 THR A C 1
ATOM 1567 O O . THR A 1 202 ? -9.910 -6.715 -4.550 1.00 87.88 202 THR A O 1
ATOM 1570 N N . GLY A 1 203 ? -11.436 -8.347 -4.338 1.00 89.50 203 GLY A N 1
ATOM 1571 C CA . GLY A 1 203 ? -12.170 -7.992 -5.555 1.00 89.50 203 GLY A CA 1
ATOM 1572 C C . GLY A 1 203 ? -11.256 -7.975 -6.784 1.00 89.50 203 GLY A C 1
ATOM 1573 O O . GLY A 1 203 ? -10.570 -8.953 -7.064 1.00 89.50 203 GLY A O 1
ATOM 1574 N N . ASN A 1 204 ? -11.220 -6.847 -7.496 1.00 94.75 204 ASN A N 1
ATOM 1575 C CA . ASN A 1 204 ? -10.338 -6.622 -8.645 1.00 94.75 204 ASN A CA 1
ATOM 1576 C C . ASN A 1 204 ? -9.040 -5.867 -8.291 1.00 94.75 204 ASN A C 1
ATOM 1578 O O . ASN A 1 204 ? -8.400 -5.290 -9.169 1.00 94.75 204 ASN A O 1
ATOM 1582 N N . ARG A 1 205 ? -8.671 -5.812 -7.009 1.00 96.19 205 ARG A N 1
ATOM 1583 C CA . ARG A 1 205 ? -7.487 -5.108 -6.510 1.00 96.19 205 ARG A CA 1
ATOM 1584 C C . ARG A 1 205 ? -6.477 -6.088 -5.929 1.00 96.19 205 ARG A C 1
ATOM 1586 O O . ARG A 1 205 ? -6.846 -7.096 -5.323 1.00 96.19 205 ARG A O 1
ATOM 1593 N N . ALA A 1 206 ? -5.201 -5.741 -6.051 1.00 95.94 206 ALA A N 1
ATOM 1594 C CA . ALA A 1 206 ? -4.132 -6.400 -5.315 1.00 95.94 206 ALA A CA 1
ATOM 1595 C C . ALA A 1 206 ? -3.147 -5.372 -4.757 1.00 95.94 206 ALA A C 1
ATOM 1597 O O . ALA A 1 206 ? -2.936 -4.321 -5.352 1.00 95.94 206 ALA A O 1
ATOM 1598 N N . VAL A 1 207 ? -2.519 -5.690 -3.633 1.00 96.81 207 VAL A N 1
ATOM 1599 C CA . VAL A 1 207 ? -1.357 -4.976 -3.106 1.00 96.81 207 VAL A CA 1
ATOM 1600 C C . VAL A 1 207 ? -0.231 -5.981 -2.971 1.00 96.81 207 VAL A C 1
ATOM 1602 O O . VAL A 1 207 ? -0.429 -7.007 -2.325 1.00 96.81 207 VAL A O 1
ATOM 1605 N N . THR A 1 208 ? 0.938 -5.703 -3.539 1.00 95.81 208 THR A N 1
ATOM 1606 C CA . THR A 1 208 ? 2.149 -6.491 -3.265 1.00 95.81 208 THR A CA 1
ATOM 1607 C C . THR A 1 208 ? 3.143 -5.653 -2.486 1.00 95.81 208 THR A C 1
ATOM 1609 O O . THR A 1 208 ? 3.281 -4.456 -2.717 1.00 95.81 208 THR A O 1
ATOM 1612 N N . VAL A 1 209 ? 3.832 -6.281 -1.542 1.00 96.00 209 VAL A N 1
ATOM 1613 C CA . VAL A 1 209 ? 4.931 -5.692 -0.778 1.00 96.00 209 VAL A CA 1
ATOM 1614 C C . VAL A 1 209 ? 6.201 -6.400 -1.203 1.00 96.00 209 VAL A C 1
ATOM 1616 O O . VAL A 1 209 ? 6.230 -7.628 -1.270 1.00 96.00 209 VAL A O 1
ATOM 1619 N N . TRP A 1 210 ? 7.256 -5.646 -1.478 1.00 95.56 210 TRP A N 1
ATOM 1620 C CA . TRP A 1 210 ? 8.485 -6.201 -2.033 1.00 95.56 210 TRP A CA 1
ATOM 1621 C C . TRP A 1 210 ? 9.728 -5.450 -1.552 1.00 95.56 210 TRP A C 1
ATOM 1623 O O . TRP A 1 210 ? 9.644 -4.347 -1.000 1.00 95.56 210 TRP A O 1
ATOM 1633 N N . MET A 1 211 ? 10.890 -6.056 -1.786 1.00 95.06 211 MET A N 1
ATOM 1634 C CA . MET A 1 211 ? 12.199 -5.402 -1.767 1.00 95.06 211 MET A CA 1
ATOM 1635 C C . MET A 1 211 ? 12.711 -5.294 -3.204 1.00 95.06 211 MET A C 1
ATOM 1637 O O . MET A 1 211 ? 12.763 -6.305 -3.899 1.00 95.06 211 MET A O 1
ATOM 1641 N N . VAL A 1 212 ? 13.066 -4.089 -3.658 1.00 93.44 212 VAL A N 1
ATOM 1642 C CA . VAL A 1 212 ? 13.723 -3.902 -4.958 1.00 93.44 212 VAL A CA 1
ATOM 1643 C C . VAL A 1 212 ? 15.223 -3.822 -4.761 1.00 93.44 212 VAL A C 1
ATOM 1645 O O . VAL A 1 212 ? 15.708 -3.053 -3.924 1.00 93.44 212 VAL A O 1
ATOM 1648 N N . THR A 1 213 ? 15.936 -4.598 -5.564 1.00 93.56 213 THR A N 1
ATOM 1649 C CA . THR A 1 213 ? 17.390 -4.567 -5.674 1.00 93.56 213 THR A CA 1
ATOM 1650 C C . THR A 1 213 ? 17.803 -4.323 -7.118 1.00 93.56 213 THR A C 1
ATOM 1652 O O . THR A 1 213 ? 17.024 -4.528 -8.051 1.00 93.56 213 THR A O 1
ATOM 1655 N N . GLY A 1 214 ? 19.012 -3.80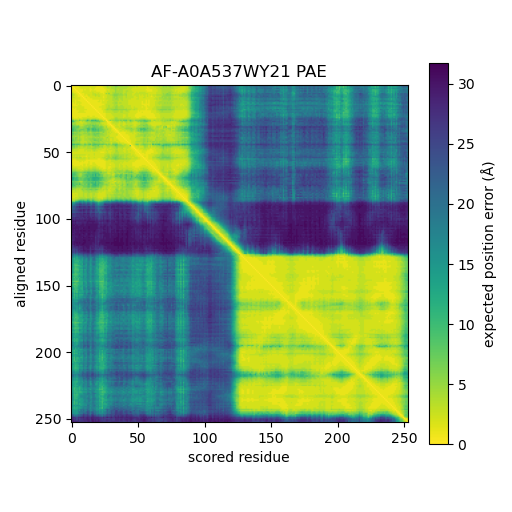8 -7.297 1.00 91.94 214 GLY A N 1
ATOM 1656 C CA . GLY A 1 214 ? 19.594 -3.533 -8.604 1.00 91.94 214 GLY A CA 1
ATOM 1657 C C . GLY A 1 214 ? 20.803 -2.617 -8.486 1.00 91.94 214 GLY A C 1
ATOM 1658 O O . GLY A 1 214 ? 21.025 -1.991 -7.448 1.00 91.94 214 GLY A O 1
ATOM 1659 N N . THR A 1 215 ? 21.569 -2.538 -9.558 1.00 91.25 215 THR A N 1
ATOM 1660 C CA . THR A 1 215 ? 22.779 -1.738 -9.685 1.00 91.25 215 THR A CA 1
ATOM 1661 C C . THR A 1 215 ? 22.595 -0.801 -10.863 1.00 91.25 215 THR A C 1
ATOM 1663 O O . THR A 1 215 ? 22.397 -1.254 -11.991 1.00 91.25 215 THR A O 1
ATOM 1666 N N . GLY A 1 216 ? 22.598 0.503 -10.602 1.00 85.12 216 GLY A N 1
ATOM 1667 C CA . GLY A 1 216 ? 22.566 1.479 -11.680 1.00 85.12 216 GLY A CA 1
ATOM 1668 C C . GLY A 1 216 ? 23.924 1.665 -12.348 1.00 85.12 216 GLY A C 1
ATOM 1669 O O . GLY A 1 216 ? 24.914 1.013 -12.006 1.00 85.12 216 GLY A O 1
ATOM 1670 N N . VAL A 1 217 ? 23.952 2.546 -13.345 1.00 80.56 217 VAL A N 1
ATOM 1671 C CA . VAL A 1 217 ? 25.119 2.763 -14.213 1.00 80.56 217 VAL A CA 1
ATOM 1672 C C . VAL A 1 217 ? 26.326 3.335 -13.470 1.00 80.56 217 VAL A C 1
ATOM 1674 O O . VAL A 1 217 ? 27.455 3.048 -13.856 1.00 80.56 217 VAL A O 1
ATOM 1677 N N . GLU A 1 218 ? 26.108 4.085 -12.389 1.00 81.69 218 GLU A N 1
ATOM 1678 C CA . GLU A 1 218 ? 27.172 4.669 -11.561 1.00 81.69 218 GLU A CA 1
ATOM 1679 C C . GLU A 1 218 ? 27.537 3.757 -10.375 1.00 81.69 218 GLU A C 1
ATOM 1681 O O . GLU A 1 218 ? 28.283 4.143 -9.475 1.00 81.69 218 GLU A O 1
ATOM 1686 N N . GLY A 1 219 ? 27.031 2.517 -10.372 1.00 82.00 219 GLY A N 1
ATOM 1687 C CA . GLY A 1 219 ? 27.261 1.534 -9.315 1.00 82.00 219 GLY A CA 1
ATOM 1688 C C . GLY A 1 219 ? 26.373 1.732 -8.086 1.00 82.00 219 GLY A C 1
ATOM 1689 O O . GLY A 1 219 ? 26.514 0.992 -7.106 1.00 82.00 219 GLY A O 1
ATOM 1690 N N . GLU A 1 220 ? 25.437 2.683 -8.123 1.00 83.25 220 GLU A N 1
ATOM 1691 C CA . GLU A 1 220 ? 24.503 2.922 -7.037 1.00 83.25 220 GLU A CA 1
ATOM 1692 C C . GLU A 1 220 ? 23.605 1.699 -6.821 1.00 83.25 220 GLU A C 1
ATOM 1694 O O . GLU A 1 220 ? 23.039 1.123 -7.755 1.00 83.25 220 GLU A O 1
ATOM 1699 N N . LYS A 1 221 ? 23.485 1.274 -5.561 1.00 87.69 221 LYS A N 1
ATOM 1700 C CA . LYS A 1 221 ? 22.706 0.092 -5.192 1.00 87.69 221 LYS A CA 1
ATOM 1701 C C . LYS A 1 221 ? 21.294 0.492 -4.805 1.00 87.69 221 LYS A C 1
ATOM 1703 O O . LYS A 1 221 ? 21.078 1.220 -3.837 1.00 87.69 221 LYS A O 1
ATOM 1708 N N . LEU A 1 222 ? 20.320 -0.046 -5.526 1.00 88.38 222 LEU A N 1
ATOM 1709 C CA . LEU A 1 222 ? 18.930 -0.025 -5.105 1.00 88.38 222 LEU A CA 1
ATOM 1710 C C . LEU A 1 222 ? 18.770 -1.038 -3.968 1.00 88.38 222 LEU A C 1
ATOM 1712 O O . LEU A 1 222 ? 19.169 -2.195 -4.091 1.00 88.38 222 LEU A O 1
ATOM 1716 N N . ASN A 1 223 ? 18.181 -0.594 -2.861 1.00 90.06 223 ASN A N 1
ATOM 1717 C CA . ASN A 1 223 ? 17.777 -1.451 -1.750 1.00 90.06 223 ASN A CA 1
ATOM 1718 C C . ASN A 1 223 ? 16.592 -0.802 -1.032 1.00 90.06 223 ASN A C 1
ATOM 1720 O O . ASN A 1 223 ? 16.721 -0.227 0.051 1.00 90.06 223 ASN A O 1
ATOM 1724 N N . TYR A 1 224 ? 15.434 -0.823 -1.688 1.00 91.31 224 TYR A N 1
ATOM 1725 C CA . TYR A 1 224 ? 14.247 -0.132 -1.193 1.00 91.31 224 TYR A CA 1
ATOM 1726 C C . TYR A 1 224 ? 13.128 -1.123 -0.915 1.00 91.31 224 TYR A C 1
ATOM 1728 O O . TYR A 1 224 ? 12.801 -1.970 -1.745 1.00 91.31 224 TYR A O 1
ATOM 1736 N N . ARG A 1 225 ? 12.488 -0.978 0.248 1.00 93.94 225 ARG A N 1
ATOM 1737 C CA . ARG A 1 225 ? 11.190 -1.610 0.485 1.00 93.94 225 ARG A CA 1
ATOM 1738 C C . ARG A 1 225 ? 10.117 -0.783 -0.197 1.00 93.94 225 ARG A C 1
ATOM 1740 O O . ARG A 1 225 ? 10.087 0.433 -0.014 1.00 93.94 225 ARG A O 1
ATOM 1747 N N . GLY A 1 226 ? 9.213 -1.433 -0.908 1.00 94.88 226 GLY A N 1
ATOM 1748 C CA . GLY A 1 226 ? 8.106 -0.766 -1.573 1.00 94.88 226 GLY A CA 1
ATOM 1749 C C . GLY A 1 226 ? 6.828 -1.581 -1.547 1.00 94.88 226 GLY A C 1
ATOM 1750 O O . GLY A 1 226 ? 6.770 -2.684 -0.989 1.00 94.88 226 GLY A O 1
ATOM 1751 N N . CYS A 1 227 ? 5.800 -1.006 -2.147 1.00 96.62 227 CYS A N 1
ATOM 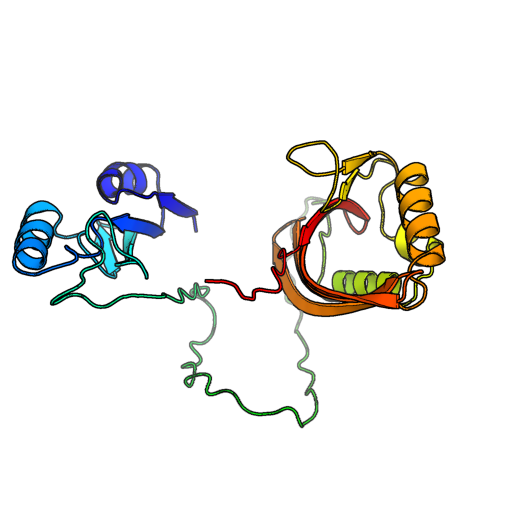1752 C CA . CYS A 1 227 ? 4.593 -1.720 -2.502 1.00 96.62 227 CYS A CA 1
ATOM 1753 C C . CYS A 1 227 ? 4.059 -1.254 -3.851 1.00 96.62 227 CYS A C 1
ATOM 1755 O O . CYS A 1 227 ? 4.315 -0.131 -4.288 1.00 96.62 227 CYS A O 1
ATOM 1757 N N . ASP A 1 228 ? 3.301 -2.139 -4.485 1.00 97.31 228 ASP A N 1
ATOM 1758 C CA . ASP A 1 228 ? 2.510 -1.825 -5.662 1.00 97.31 228 ASP A CA 1
ATOM 1759 C C . ASP A 1 228 ? 1.031 -2.020 -5.352 1.00 97.31 228 ASP A C 1
ATOM 1761 O O . ASP A 1 228 ? 0.638 -3.052 -4.804 1.00 97.31 228 ASP A O 1
ATOM 1765 N N . LEU A 1 229 ? 0.218 -1.042 -5.730 1.00 97.31 229 LEU A N 1
ATOM 1766 C CA . LEU A 1 229 ? -1.234 -1.086 -5.694 1.00 97.31 229 LEU A CA 1
ATOM 1767 C C . LEU A 1 229 ? -1.716 -1.339 -7.122 1.00 97.31 229 LEU A C 1
ATOM 1769 O O . LEU A 1 229 ? -1.444 -0.558 -8.032 1.00 97.31 229 LEU A O 1
ATOM 1773 N N . TYR A 1 230 ? -2.432 -2.437 -7.314 1.00 97.75 230 TYR A N 1
ATOM 1774 C CA . TYR A 1 230 ? -2.930 -2.867 -8.610 1.00 97.75 230 TYR A CA 1
ATOM 1775 C C . TYR A 1 230 ? -4.450 -2.781 -8.681 1.00 97.75 230 TYR A C 1
ATOM 1777 O O . TYR A 1 230 ? -5.160 -3.164 -7.747 1.00 97.75 230 TYR A O 1
ATOM 1785 N N . GLU A 1 231 ? -4.938 -2.383 -9.848 1.00 97.50 231 GLU A N 1
ATOM 1786 C CA . GLU A 1 231 ? -6.308 -2.592 -10.301 1.00 97.50 231 GLU A CA 1
ATOM 1787 C C . GLU A 1 231 ? -6.307 -3.453 -11.555 1.00 97.50 231 GLU A C 1
ATOM 1789 O O . GLU A 1 231 ? -5.515 -3.228 -12.471 1.00 97.50 231 GLU A O 1
ATOM 1794 N N . PHE A 1 232 ? -7.227 -4.411 -11.600 1.00 97.44 232 PHE A N 1
ATOM 1795 C CA . PHE A 1 232 ? -7.372 -5.345 -12.699 1.00 97.44 232 PHE A CA 1
ATOM 1796 C C . PHE A 1 232 ? -8.719 -5.204 -13.407 1.00 97.44 232 PHE A C 1
ATOM 1798 O O . PHE A 1 232 ? -9.760 -4.936 -12.795 1.00 97.44 232 PHE A O 1
ATOM 1805 N N . ARG A 1 233 ? -8.690 -5.475 -14.711 1.00 95.69 233 ARG A N 1
ATOM 1806 C CA . ARG A 1 233 ? -9.850 -5.786 -15.544 1.00 95.69 233 ARG A CA 1
ATOM 1807 C C . ARG A 1 233 ? -9.674 -7.224 -16.031 1.00 95.69 233 ARG A C 1
ATOM 1809 O O . ARG A 1 233 ? -8.904 -7.476 -16.953 1.00 95.69 233 ARG A O 1
ATOM 1816 N N . GLY A 1 234 ? -10.348 -8.165 -15.371 1.00 93.62 234 GLY A N 1
ATOM 1817 C CA . GLY A 1 234 ? -10.080 -9.591 -15.572 1.00 93.62 234 GLY A CA 1
ATOM 1818 C C . GLY A 1 234 ? -8.658 -9.951 -15.126 1.00 93.62 234 GLY A C 1
ATOM 1819 O O . GLY A 1 234 ? -8.232 -9.577 -14.034 1.00 93.62 234 GLY A O 1
ATOM 1820 N N . ASP A 1 235 ? -7.902 -10.605 -16.005 1.00 95.12 235 ASP A N 1
ATOM 1821 C CA . ASP A 1 235 ? -6.497 -10.971 -15.795 1.00 95.12 235 ASP A CA 1
ATOM 1822 C C . ASP A 1 235 ? -5.503 -9.846 -16.149 1.00 95.12 235 ASP A C 1
ATOM 1824 O O . ASP A 1 235 ? -4.293 -10.027 -16.000 1.00 95.12 235 ASP A O 1
ATOM 1828 N N . LYS A 1 236 ? -5.985 -8.689 -16.629 1.00 97.69 236 LYS A N 1
ATOM 1829 C CA . LYS A 1 236 ? -5.134 -7.580 -17.077 1.00 97.69 236 LYS A CA 1
ATOM 1830 C C . LYS A 1 236 ? -5.009 -6.477 -16.039 1.00 97.69 236 LYS A C 1
ATOM 1832 O O . LYS A 1 236 ? -6.007 -5.981 -15.524 1.00 97.69 236 LYS A O 1
ATOM 1837 N N . ILE A 1 237 ? -3.777 -6.041 -15.801 1.00 98.31 237 ILE A N 1
ATOM 1838 C CA . ILE A 1 237 ? -3.427 -4.854 -15.027 1.00 98.31 237 ILE A CA 1
ATOM 1839 C C . ILE A 1 237 ? -3.945 -3.632 -15.784 1.00 98.31 237 ILE A C 1
ATOM 1841 O O . ILE A 1 237 ? -3.468 -3.307 -16.874 1.00 98.31 237 ILE A O 1
ATOM 1845 N N . LEU A 1 238 ? -4.931 -2.968 -15.190 1.00 98.19 238 LEU A N 1
ATOM 1846 C CA . LEU A 1 238 ? -5.483 -1.706 -15.664 1.00 98.19 238 LEU A CA 1
ATOM 1847 C C . LEU A 1 238 ? -4.746 -0.523 -15.033 1.00 98.19 238 LEU A C 1
ATOM 1849 O O . LEU A 1 238 ? -4.380 0.405 -15.742 1.00 98.19 238 LEU A O 1
ATOM 1853 N N . ASN A 1 239 ? -4.477 -0.568 -13.727 1.00 97.75 239 ASN A N 1
ATOM 1854 C CA . ASN A 1 239 ? -3.653 0.435 -13.057 1.00 97.75 239 ASN A CA 1
ATOM 1855 C C . ASN A 1 239 ? -2.591 -0.239 -12.192 1.00 97.75 239 ASN A C 1
ATOM 1857 O O . ASN A 1 239 ? -2.867 -1.240 -11.527 1.00 97.75 239 ASN A O 1
ATOM 1861 N N . LYS A 1 240 ? -1.393 0.339 -12.183 1.00 97.81 240 LYS A N 1
ATOM 1862 C CA . LYS A 1 240 ? -0.312 -0.010 -11.265 1.00 97.81 240 LYS A CA 1
ATOM 1863 C C . LYS A 1 240 ? 0.232 1.271 -10.653 1.00 97.81 240 LYS A C 1
ATOM 1865 O O . LYS A 1 240 ? 0.705 2.132 -11.383 1.00 97.81 240 LYS A O 1
ATOM 1870 N N . ASP A 1 241 ? 0.198 1.371 -9.336 1.00 97.75 241 ASP A N 1
ATOM 1871 C CA . ASP A 1 241 ? 0.738 2.500 -8.584 1.00 97.75 241 ASP A CA 1
ATOM 1872 C C . ASP A 1 241 ? 1.826 2.019 -7.629 1.00 97.75 241 ASP A C 1
ATOM 1874 O O . ASP A 1 241 ? 1.621 1.068 -6.877 1.00 97.75 241 ASP A O 1
ATOM 1878 N N . THR A 1 242 ? 3.007 2.621 -7.703 1.00 96.50 242 THR A N 1
ATOM 1879 C CA . THR A 1 242 ? 4.212 2.119 -7.049 1.00 96.50 242 THR A CA 1
ATOM 1880 C C . THR A 1 242 ? 4.735 3.104 -6.017 1.00 96.50 242 THR A C 1
ATOM 1882 O O . THR A 1 242 ? 5.070 4.233 -6.354 1.00 96.50 242 THR A O 1
ATOM 1885 N N . TYR A 1 243 ? 4.950 2.629 -4.788 1.00 94.31 243 TYR A N 1
ATOM 1886 C CA . TYR A 1 243 ? 5.487 3.410 -3.671 1.00 94.31 243 TYR A CA 1
ATOM 1887 C C . TYR A 1 243 ? 6.778 2.803 -3.147 1.00 94.31 243 TYR A C 1
ATOM 1889 O O . TYR A 1 243 ? 6.878 1.590 -2.957 1.00 94.31 243 TYR A O 1
ATOM 1897 N N . TRP A 1 244 ? 7.778 3.643 -2.886 1.00 90.69 244 TRP A N 1
ATOM 1898 C CA . TRP A 1 244 ? 9.057 3.228 -2.306 1.00 90.69 244 TRP A CA 1
ATOM 1899 C C . TRP A 1 244 ? 9.245 3.917 -0.958 1.00 90.69 244 TRP A C 1
ATOM 1901 O O . TRP A 1 244 ? 8.930 5.096 -0.805 1.00 90.69 244 TRP A O 1
ATOM 1911 N N . LYS A 1 245 ? 9.829 3.218 0.014 1.00 87.56 245 LYS A N 1
ATOM 1912 C CA . LYS A 1 245 ? 10.398 3.884 1.184 1.00 87.56 245 LYS A CA 1
ATOM 1913 C C . LYS A 1 245 ? 11.660 4.620 0.757 1.00 87.56 245 LYS A C 1
ATOM 1915 O O . LYS A 1 245 ? 12.604 4.001 0.267 1.00 87.56 245 LYS A O 1
ATOM 1920 N N . LEU A 1 246 ? 11.686 5.928 0.987 1.00 79.25 246 LEU A N 1
ATOM 1921 C CA . LEU A 1 246 ? 12.914 6.704 0.898 1.00 79.25 246 LEU A CA 1
ATOM 1922 C C . LEU A 1 246 ? 13.813 6.296 2.065 1.00 79.25 246 LEU A C 1
ATOM 1924 O O . LEU A 1 246 ? 13.469 6.490 3.230 1.00 79.25 246 LEU A O 1
ATOM 1928 N N . VAL A 1 247 ? 14.938 5.668 1.742 1.00 71.75 247 VAL A N 1
ATOM 1929 C CA . VAL A 1 247 ? 15.979 5.369 2.722 1.00 71.75 247 VAL A CA 1
ATOM 1930 C C . VAL A 1 247 ? 16.878 6.592 2.788 1.00 71.75 247 VAL A C 1
ATOM 1932 O O . VAL A 1 247 ? 17.611 6.885 1.846 1.00 71.75 247 VAL A O 1
ATOM 1935 N N . GLU A 1 248 ? 16.794 7.333 3.887 1.00 72.44 248 GLU A N 1
ATOM 1936 C CA . GLU A 1 248 ? 17.793 8.344 4.203 1.00 72.44 248 GLU A CA 1
ATOM 1937 C C . GLU A 1 248 ? 18.994 7.650 4.845 1.00 72.44 248 GLU A C 1
ATOM 1939 O O . GLU A 1 248 ? 18.895 7.132 5.957 1.00 72.44 248 GLU A O 1
ATOM 1944 N N . HIS A 1 249 ? 20.134 7.639 4.155 1.00 62.78 249 HIS A N 1
ATOM 1945 C CA . HIS A 1 249 ? 21.403 7.309 4.792 1.00 62.78 249 HIS A CA 1
ATOM 1946 C C . HIS A 1 249 ? 21.798 8.494 5.664 1.00 62.78 249 HIS A C 1
ATOM 1948 O O . HIS A 1 249 ? 21.847 9.646 5.232 1.00 62.78 249 HIS A O 1
ATOM 1954 N N . ARG A 1 250 ? 21.922 8.201 6.945 1.00 59.25 250 ARG A N 1
ATOM 1955 C CA . ARG A 1 250 ? 21.780 9.157 8.020 1.00 59.25 250 ARG A CA 1
ATOM 1956 C C . ARG A 1 250 ? 23.067 9.040 8.857 1.00 59.25 250 ARG A C 1
ATOM 1958 O O . ARG A 1 250 ? 23.130 8.192 9.733 1.00 59.25 250 ARG A O 1
ATOM 1965 N N . ASP A 1 251 ? 24.001 9.982 8.715 1.00 55.22 251 ASP A N 1
ATOM 1966 C CA . ASP A 1 251 ? 24.606 10.656 9.889 1.00 55.22 251 ASP A CA 1
ATOM 1967 C C . ASP A 1 251 ? 23.497 11.421 10.665 1.00 55.22 251 ASP A C 1
ATOM 1969 O O . ASP A 1 251 ? 23.569 12.619 10.905 1.00 55.22 251 ASP A O 1
ATOM 1973 N N . ARG A 1 252 ? 22.353 10.765 10.874 1.00 61.62 252 ARG A N 1
ATOM 1974 C CA . ARG A 1 252 ? 20.975 11.268 10.824 1.00 61.62 252 ARG A CA 1
ATOM 1975 C C . ARG A 1 252 ? 20.091 10.720 11.971 1.00 61.62 252 ARG A C 1
ATOM 1977 O O . ARG A 1 252 ? 19.935 9.502 12.027 1.00 61.62 252 ARG A O 1
ATOM 1984 N N . LEU A 1 253 ? 19.328 11.593 12.633 1.00 46.69 253 LEU A N 1
ATOM 1985 C CA . LEU A 1 253 ? 18.256 11.430 13.660 1.00 46.69 253 LEU A CA 1
ATOM 1986 C C . LEU A 1 253 ? 18.763 11.785 15.049 1.00 46.69 253 LEU A C 1
ATOM 1988 O O . LEU A 1 253 ? 19.529 10.992 15.623 1.00 46.69 253 LEU A O 1
#

Radius of gyration: 23.54 Å; Cα contacts (8 Å, |Δi|>4): 426; chains: 1; bounding box: 57×48×62 Å

Mean predicted aligned error: 14.59 Å

Sequence (253 aa):
FRLLLAHNPKIAPLAEQAGFDLQLSGHTHAGQFFPWTFVIHLVHGPHAAGLSRRGRLWVYVSAGTGTWGPPVRLGTRPELTLLRLVAANGPTALLKSVTRQPPGGAATTSTTRAERSNRHGEITMTIGPTPALMKQVNEAFNSRDVDRIMAFFAEDCTFLMARGPEPEGRRVQGKAAVRKVLADRFRVITDMRWDHVDAFITGNRAVTVWMVTGTGVEGEKLNYRGCDLYEFRGDKILNKDTYWKLVEHRDRL

Secondary structure (DSSP, 8-state):
--EEE-S-GGGHHHHHHTT-SEEEEE-GGGGSBTTHHHHHHHHHTTSSSEEEEETTEEEEEE--SS-SSSS--BSS-----------TTS------------S-------PPPP----------------HHHHHHHHHHHHHT-HHHHHTTEEEEEEEEEEEEEETTEEEEESHHHHHHHHHHHHHH-TT-EEEEEEEEEETTEEEEEEEEEEE-TT-PEEEEEEEEEEEEETTEEEEEEEEE------S--

Solvent-accessible surface area (backbone atoms only — not comparable to full-atom values): 14860 Å² total; per-residue (Å²): 139,40,78,40,85,41,55,63,56,85,51,50,68,59,41,42,74,73,63,34,44,34,38,44,23,46,39,73,35,40,30,29,30,73,68,40,31,60,53,38,44,68,75,37,52,78,63,29,48,48,81,36,75,52,93,81,18,36,40,36,19,42,29,36,72,72,68,77,84,63,94,60,71,40,93,46,67,70,43,86,83,87,83,82,88,74,71,92,85,56,84,83,70,81,76,72,81,87,71,92,76,83,94,81,82,84,90,81,88,80,86,84,82,88,82,89,84,90,78,94,71,91,70,78,73,70,51,30,64,42,76,68,54,54,49,53,53,48,53,24,52,51,64,66,41,56,69,65,39,51,72,38,45,30,69,81,13,38,39,29,34,65,63,52,95,45,99,73,15,30,82,34,67,26,40,70,51,45,49,49,56,52,49,57,46,44,72,50,25,71,67,41,35,65,50,79,72,47,76,50,72,55,75,39,30,38,37,41,32,30,39,37,38,29,42,40,86,87,66,50,72,48,79,32,50,32,36,37,44,35,34,37,61,34,82,21,38,36,33,38,39,38,46,63,54,84,80,78,88,55,108,63,135

pLDDT: mean 82.48, std 21.19, range [26.92, 98.5]

Foldseek 3Di:
DAEAEDADCVCVVVCVVVPHQEYEYEPCLCLQAPPSVVVQCVVVPPQSAAWDDDPRYIYHYASAQADDDDRHGYPHDHDDDDDDDDDPPDPPPPDDPPDDDDDDDDDDDDDDDDDDDDDDDPPPQLAADDPVLVVQLQVQVQVLPLVSNLVQADQQAWEQDQADPDPLHDIATGSVRVSVVSNVVCVFWVNWHWAWDDKDDDRNKIKTWTFIWTAGPVRDIGTWTKMWIFGDRRSHTRYIRIHTDDDDPDCHD